Protein AF-0000000080301467 (afdb_homodimer)

Sequence (300 aa):
MSKTTLMKCLLAAGLAWTTHAASAQANPGNKELVLNAVSALFVQRDVTALERYWDPGYIQHNPRMPNGTEFLRRFVSSLKPEARYEPGLVLESGEFVAVHGRYTGFAEKAMVAVDIFRVRNGKLVEHWDVVQEEVPADKTPSGNAMFPARMSKTTLMKCLLAAGLAWTTHAASAQANPGNKELVLNAVSALFVQRDVTALERYWDPGYIQHNPRMPNGTEFLRRFVSSLKPEARYEPGLVLESGEFVAVHGRYTGFAEKAMVAVDIFRVRNGKLVEHWDVVQEEVPADKTPSGNAMFPAR

Structure (mmCIF, N/CA/C/O backbone):
data_AF-0000000080301467-model_v1
#
loop_
_entity.id
_entity.type
_entity.pdbx_description
1 polymer 'Putative membrane protein'
#
loop_
_atom_site.group_PDB
_atom_site.id
_atom_site.type_symbol
_atom_site.label_atom_id
_atom_site.label_alt_id
_atom_site.label_comp_id
_atom_site.label_asym_id
_atom_site.label_entity_id
_atom_site.label_seq_id
_atom_site.pdbx_PDB_ins_code
_atom_site.Cartn_x
_atom_site.Cartn_y
_atom_site.Cartn_z
_atom_site.occupancy
_atom_site.B_iso_or_equiv
_atom_site.auth_seq_id
_atom_site.auth_comp_id
_atom_site.auth_asym_id
_atom_site.auth_atom_id
_atom_site.pdbx_PDB_model_num
ATOM 1 N N . MET A 1 1 ? 84.875 -34.562 -35 1 33.88 1 MET A N 1
ATOM 2 C CA . MET A 1 1 ? 83.375 -34.531 -35.188 1 33.88 1 MET A CA 1
ATOM 3 C C . MET A 1 1 ? 82.75 -33.594 -34.188 1 33.88 1 MET A C 1
ATOM 5 O O . MET A 1 1 ? 83.062 -33.656 -33 1 33.88 1 MET A O 1
ATOM 9 N N . SER A 1 2 ? 82.125 -32.438 -34.656 1 32.53 2 SER A N 1
ATOM 10 C CA . SER A 1 2 ? 81.625 -31.188 -34.094 1 32.53 2 SER A CA 1
ATOM 11 C C . SER A 1 2 ? 80.438 -31.453 -33.156 1 32.53 2 SER A C 1
ATOM 13 O O . SER A 1 2 ? 79.562 -32.188 -33.531 1 32.53 2 SER A O 1
ATOM 15 N N . LYS A 1 3 ? 80.625 -31.391 -31.781 1 42.03 3 LYS A N 1
ATOM 16 C CA . LYS A 1 3 ? 79.75 -31.438 -30.641 1 42.03 3 LYS A CA 1
ATOM 17 C C . LYS A 1 3 ? 78.562 -30.453 -30.797 1 42.03 3 LYS A C 1
ATOM 19 O O . LYS A 1 3 ? 78.812 -29.234 -30.797 1 42.03 3 LYS A O 1
ATOM 24 N N . THR A 1 4 ? 77.625 -30.688 -31.797 1 41.25 4 THR A N 1
ATOM 25 C CA . THR A 1 4 ? 76.438 -29.828 -31.938 1 41.25 4 THR A CA 1
ATOM 26 C C . THR A 1 4 ? 75.625 -29.828 -30.656 1 41.25 4 THR A C 1
ATOM 28 O O . THR A 1 4 ? 75.25 -30.891 -30.141 1 41.25 4 THR A O 1
ATOM 31 N N . THR A 1 5 ? 75.812 -28.875 -29.766 1 45.69 5 THR A N 1
ATOM 32 C CA . THR A 1 5 ? 75.188 -28.547 -28.5 1 45.69 5 THR A CA 1
ATOM 33 C C . THR A 1 5 ? 73.688 -28.281 -28.734 1 45.69 5 THR A C 1
ATOM 35 O O . THR A 1 5 ? 73.312 -27.391 -29.484 1 45.69 5 THR A O 1
ATOM 38 N N . LEU A 1 6 ? 72.875 -29.328 -28.781 1 40.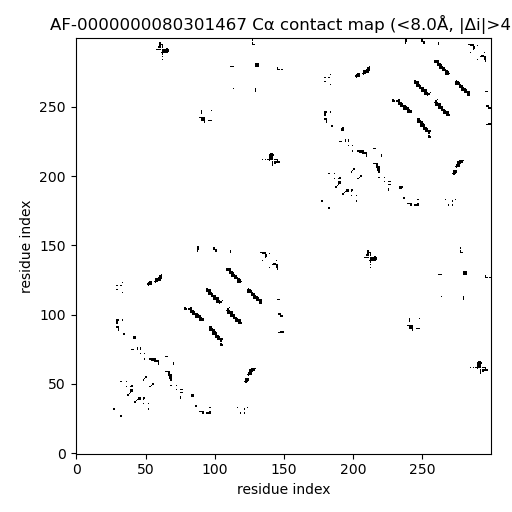62 6 LEU A N 1
ATOM 39 C CA . LEU A 1 6 ? 71.375 -29.25 -28.859 1 40.62 6 LEU A CA 1
ATOM 40 C C . LEU A 1 6 ? 70.812 -28.375 -27.75 1 40.62 6 LEU A C 1
ATOM 42 O O . LEU A 1 6 ? 71.062 -28.641 -26.562 1 40.62 6 LEU A O 1
ATOM 46 N N . MET A 1 7 ? 70.625 -27.062 -28 1 38.78 7 MET A N 1
ATOM 47 C CA . MET A 1 7 ? 70 -26.094 -27.109 1 38.78 7 MET A CA 1
ATOM 48 C C . MET A 1 7 ? 68.562 -26.438 -26.875 1 38.78 7 MET A C 1
ATOM 50 O O . MET A 1 7 ? 67.812 -26.562 -27.844 1 38.78 7 MET A O 1
ATOM 54 N N . LYS A 1 8 ? 68.312 -27.219 -25.828 1 44.53 8 LYS A N 1
ATOM 55 C CA . LYS A 1 8 ? 66.938 -27.547 -25.438 1 44.53 8 LYS A CA 1
ATOM 56 C C . LYS A 1 8 ? 66.125 -26.281 -25.109 1 44.53 8 LYS A C 1
ATOM 58 O O . LYS A 1 8 ? 66.562 -25.453 -24.312 1 44.53 8 LYS A O 1
ATOM 63 N N . CYS A 1 9 ? 65.25 -25.844 -26.094 1 37.88 9 CYS A N 1
ATOM 64 C CA . CYS A 1 9 ? 64.312 -24.734 -25.875 1 37.88 9 CYS A CA 1
ATOM 65 C C . CYS A 1 9 ? 63.281 -25.109 -24.828 1 37.88 9 CYS A C 1
ATOM 67 O O . CYS A 1 9 ? 62.562 -26.078 -24.984 1 37.88 9 CYS A O 1
ATOM 69 N N . LEU A 1 10 ? 63.5 -24.906 -23.547 1 44.22 10 LEU A N 1
ATOM 70 C CA . LEU A 1 10 ? 62.531 -25.062 -22.484 1 44.22 10 LEU A CA 1
ATOM 71 C C . LEU A 1 10 ? 61.344 -24.125 -22.703 1 44.22 10 LEU A C 1
ATOM 73 O O . LEU A 1 10 ? 61.5 -22.906 -22.672 1 44.22 10 LEU A O 1
ATOM 77 N N . LEU A 1 11 ? 60.375 -24.547 -23.609 1 44.94 11 LEU A N 1
ATOM 78 C CA . LEU A 1 11 ? 59.125 -23.781 -23.688 1 44.94 11 LEU A CA 1
ATOM 79 C C . LEU A 1 11 ? 58.375 -23.797 -22.359 1 44.94 11 LEU A C 1
ATOM 81 O O . LEU A 1 11 ? 58 -24.859 -21.875 1 44.94 11 LEU A O 1
ATOM 85 N N . ALA A 1 12 ? 58.625 -22.828 -21.438 1 46.12 12 ALA A N 1
ATOM 86 C CA . ALA A 1 12 ? 57.781 -22.641 -20.25 1 46.12 12 ALA A CA 1
ATOM 87 C C . ALA A 1 12 ? 56.375 -22.266 -20.625 1 46.12 12 ALA A C 1
ATOM 89 O O . ALA A 1 12 ? 56.125 -21.25 -21.281 1 46.12 12 ALA A O 1
ATOM 90 N N . ALA A 1 13 ? 55.469 -23.234 -20.875 1 50.34 13 ALA A N 1
ATOM 91 C CA . ALA A 1 13 ? 54.031 -22.938 -21 1 50.34 13 ALA A CA 1
ATOM 92 C C . ALA A 1 13 ? 53.531 -22.156 -19.781 1 50.34 13 ALA A C 1
ATOM 94 O O . ALA A 1 13 ? 53.594 -22.641 -18.656 1 50.34 13 ALA A O 1
ATOM 95 N N . GLY A 1 14 ? 53.688 -20.797 -19.812 1 46.72 14 GLY A N 1
ATOM 96 C CA . GLY A 1 14 ? 53 -20.016 -18.781 1 46.72 14 GLY A CA 1
ATOM 97 C C . GLY A 1 14 ? 51.531 -20.297 -18.688 1 46.72 14 GLY A C 1
ATOM 98 O O . GLY A 1 14 ? 50.781 -20.172 -19.672 1 46.72 14 GLY A O 1
ATOM 99 N N . LEU A 1 15 ? 51.156 -21.203 -17.781 1 52.28 15 LEU A N 1
ATOM 100 C CA . LEU A 1 15 ? 49.75 -21.344 -17.438 1 52.28 15 LEU A CA 1
ATOM 101 C C . LEU A 1 15 ? 49.156 -20 -17.047 1 52.28 15 LEU A C 1
ATOM 103 O O . LEU A 1 15 ? 49.5 -19.422 -16 1 52.28 15 LEU A O 1
ATOM 107 N N . ALA A 1 16 ? 48.656 -19.25 -18.047 1 51.56 16 ALA A N 1
ATOM 108 C CA . ALA A 1 16 ? 47.781 -18.125 -17.688 1 51.56 16 ALA A CA 1
ATOM 109 C C . ALA A 1 16 ? 46.594 -18.609 -16.859 1 51.56 16 ALA A C 1
ATOM 111 O O . ALA A 1 16 ? 45.781 -19.391 -17.344 1 51.56 16 ALA A O 1
ATOM 112 N N . TRP A 1 17 ? 46.656 -18.594 -15.547 1 54.16 17 TRP A N 1
ATOM 113 C CA . TRP A 1 17 ? 45.469 -18.656 -14.734 1 54.16 17 TRP A CA 1
ATOM 114 C C . TRP A 1 17 ? 44.469 -17.547 -15.133 1 54.16 17 TRP A C 1
ATOM 116 O O . TRP A 1 17 ? 44.719 -16.359 -14.867 1 54.16 17 TRP A O 1
ATOM 126 N N . THR A 1 18 ? 43.781 -17.828 -16.203 1 53 18 THR A N 1
ATOM 127 C CA . THR A 1 18 ? 42.625 -16.938 -16.344 1 53 18 THR A CA 1
ATOM 128 C C . THR A 1 18 ? 41.75 -16.984 -15.102 1 53 18 THR A C 1
ATOM 130 O O . THR A 1 18 ? 41.156 -18.031 -14.797 1 53 18 THR A O 1
ATOM 133 N N . THR A 1 19 ? 42.094 -16.25 -14.047 1 48.69 19 THR A N 1
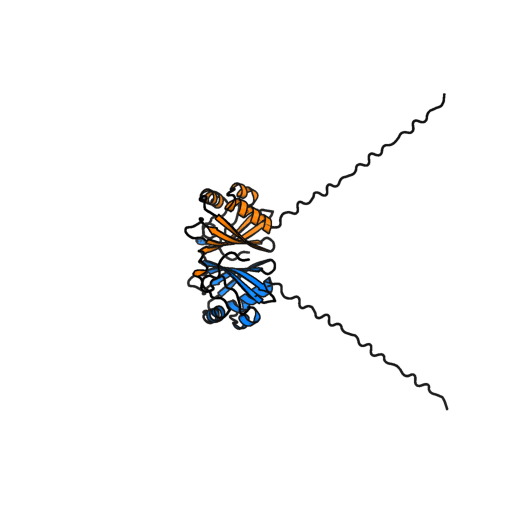ATOM 134 C CA . THR A 1 19 ? 41.031 -15.977 -13.07 1 48.69 19 THR A CA 1
ATOM 135 C C . THR A 1 19 ? 39.75 -15.523 -13.773 1 48.69 19 THR A C 1
ATOM 137 O O . T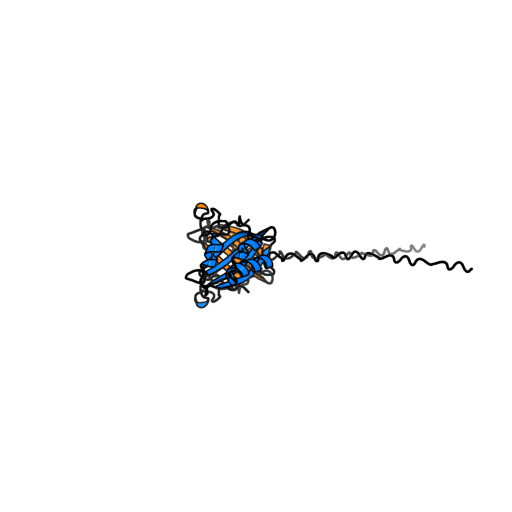HR A 1 19 ? 39.75 -14.5 -14.453 1 48.69 19 THR A O 1
ATOM 140 N N . HIS A 1 20 ? 39.062 -16.422 -14.352 1 47.41 20 HIS A N 1
ATOM 141 C CA . HIS A 1 20 ? 37.688 -15.961 -14.602 1 47.41 20 HIS A CA 1
ATOM 142 C C . HIS A 1 20 ? 37.125 -15.25 -13.383 1 47.41 20 HIS A C 1
ATOM 144 O O . HIS A 1 20 ? 36.875 -15.867 -12.344 1 47.41 20 HIS A O 1
ATOM 150 N N . ALA A 1 21 ? 37.469 -14.047 -13.125 1 40.28 21 ALA A N 1
ATOM 151 C CA . ALA A 1 21 ? 36.562 -13.344 -12.195 1 40.28 21 ALA 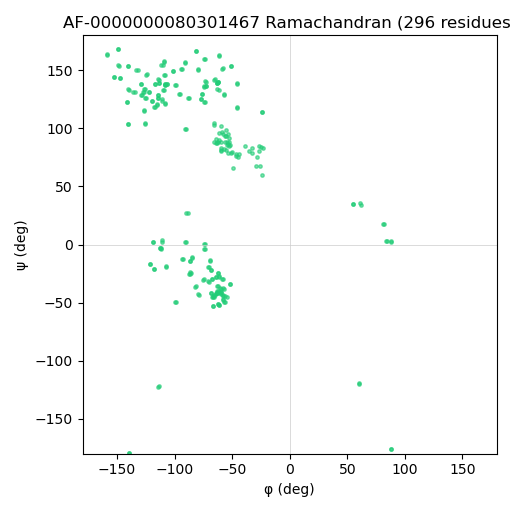A CA 1
ATOM 152 C C . ALA A 1 21 ? 35.125 -13.75 -12.414 1 40.28 21 ALA A C 1
ATOM 154 O O . ALA A 1 21 ? 34.594 -13.648 -13.531 1 40.28 21 ALA A O 1
ATOM 155 N N . ALA A 1 22 ? 34.656 -14.891 -11.891 1 42.31 22 ALA A N 1
ATOM 156 C CA . ALA A 1 22 ? 33.188 -15.086 -11.875 1 42.31 22 ALA A CA 1
ATOM 157 C C . ALA A 1 22 ? 32.469 -13.75 -11.891 1 42.31 22 ALA A C 1
ATOM 159 O O . ALA A 1 22 ? 32.719 -12.891 -11.039 1 42.31 22 ALA A O 1
ATOM 160 N N . SER A 1 23 ? 32.312 -13.234 -12.984 1 44.16 23 SER A N 1
ATOM 161 C CA . SER A 1 23 ? 31.406 -12.094 -13.023 1 44.16 23 SER A CA 1
ATOM 162 C C . SER A 1 23 ? 30.344 -12.195 -11.938 1 44.16 23 SER A C 1
ATOM 164 O O . SER A 1 23 ? 29.594 -13.172 -11.898 1 44.16 23 SER A O 1
ATOM 166 N N . ALA A 1 24 ? 30.641 -11.961 -10.758 1 42.16 24 ALA A N 1
ATOM 167 C CA . ALA A 1 24 ? 29.609 -11.812 -9.734 1 42.16 24 ALA A CA 1
ATOM 168 C C . ALA A 1 24 ? 28.266 -11.398 -10.344 1 42.16 24 ALA A C 1
ATOM 170 O O . ALA A 1 24 ? 28.125 -10.266 -10.812 1 42.16 24 ALA A O 1
ATOM 171 N N . GLN A 1 25 ? 27.703 -12.18 -11.227 1 42.31 25 GLN A N 1
ATOM 172 C CA . GLN A 1 25 ? 26.344 -11.828 -11.648 1 42.31 25 GLN A CA 1
ATOM 173 C C . GLN A 1 25 ? 25.609 -11.055 -10.562 1 42.31 25 GLN A C 1
ATOM 175 O O . GLN A 1 25 ? 25.422 -11.555 -9.453 1 42.31 25 GLN A O 1
ATOM 180 N N . ALA A 1 26 ? 25.719 -9.875 -10.438 1 48 26 ALA A N 1
ATOM 181 C CA . ALA A 1 26 ? 25.094 -8.977 -9.461 1 48 26 ALA A CA 1
ATOM 182 C C . ALA A 1 26 ? 23.656 -9.383 -9.195 1 48 26 ALA A C 1
ATOM 184 O O . ALA A 1 26 ? 22.875 -9.578 -10.125 1 48 26 ALA A O 1
ATOM 185 N N . ASN A 1 27 ? 23.328 -10.352 -8.266 1 55.66 27 ASN A N 1
ATOM 186 C CA . ASN A 1 27 ? 21.969 -10.656 -7.824 1 55.66 27 ASN A CA 1
ATOM 187 C C . ASN A 1 27 ? 21.031 -9.469 -8.023 1 55.66 27 ASN A C 1
ATOM 189 O O . ASN A 1 27 ? 21.359 -8.344 -7.621 1 55.66 27 ASN A O 1
ATOM 193 N N . PRO A 1 28 ? 20 -9.688 -8.984 1 69.31 28 PRO A N 1
ATOM 194 C CA . PRO A 1 28 ? 19.125 -8.531 -9.117 1 69.31 28 PRO A CA 1
ATOM 195 C C . PRO A 1 28 ? 18.703 -7.953 -7.77 1 69.31 28 PRO A C 1
ATOM 197 O O . PRO A 1 28 ? 18.641 -8.68 -6.773 1 69.31 28 PRO A O 1
ATOM 200 N N . GLY A 1 29 ? 18.688 -6.707 -7.684 1 91.5 29 GLY A N 1
ATOM 201 C CA . GLY A 1 29 ? 18.109 -6.105 -6.496 1 91.5 29 GLY A CA 1
ATOM 202 C C . GLY A 1 29 ? 16.719 -6.637 -6.168 1 91.5 29 GLY A C 1
ATOM 203 O O . GLY A 1 29 ? 16.078 -7.254 -7.016 1 91.5 29 GLY A O 1
ATOM 204 N N . ASN A 1 30 ? 16.266 -6.633 -4.969 1 97.06 30 ASN A N 1
ATOM 205 C CA . ASN A 1 30 ? 14.977 -7.152 -4.523 1 97.06 30 ASN A CA 1
ATOM 206 C C . ASN A 1 30 ? 13.82 -6.59 -5.352 1 97.06 30 ASN A C 1
ATOM 208 O O . ASN A 1 30 ? 12.844 -7.289 -5.617 1 97.06 30 ASN A O 1
ATOM 212 N N . LYS A 1 31 ? 13.969 -5.387 -5.77 1 97.44 31 LYS A N 1
ATOM 213 C CA . LYS A 1 31 ? 12.938 -4.77 -6.605 1 97.44 31 LYS A CA 1
ATOM 214 C C . LYS A 1 31 ? 12.773 -5.527 -7.922 1 97.44 31 LYS A C 1
ATOM 216 O O . LYS A 1 31 ? 11.656 -5.863 -8.312 1 97.44 31 LYS A O 1
ATOM 221 N N . GLU A 1 32 ? 13.828 -5.762 -8.602 1 97.25 32 GLU A N 1
ATOM 222 C CA . GLU A 1 32 ? 13.781 -6.477 -9.875 1 97.25 32 GLU A CA 1
ATOM 223 C C . GLU A 1 32 ? 13.273 -7.902 -9.695 1 97.25 32 GLU A C 1
ATOM 225 O O . GLU A 1 32 ? 12.484 -8.398 -10.5 1 97.25 32 GLU A O 1
ATOM 230 N N . LEU A 1 33 ? 13.758 -8.5 -8.641 1 98.31 33 LEU A N 1
ATOM 231 C CA . LEU A 1 33 ? 13.305 -9.859 -8.344 1 98.31 33 LEU A CA 1
ATOM 232 C C . LEU A 1 33 ? 11.789 -9.906 -8.18 1 98.31 33 LEU A C 1
ATOM 234 O O . LEU A 1 33 ? 11.125 -10.766 -8.766 1 98.31 33 LEU A O 1
ATOM 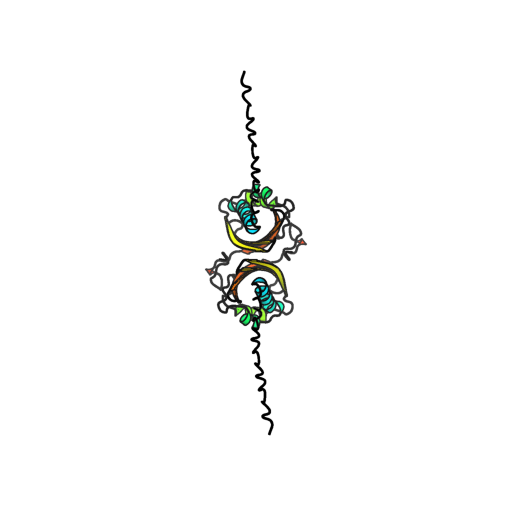238 N N . VAL A 1 34 ? 11.211 -9 -7.41 1 98.81 34 VAL A N 1
ATOM 239 C CA . VAL A 1 34 ? 9.773 -8.969 -7.148 1 98.81 34 VAL A CA 1
ATOM 240 C C . VAL A 1 34 ? 9.016 -8.68 -8.445 1 98.81 34 VAL A C 1
ATOM 242 O O . VAL A 1 34 ? 8.023 -9.336 -8.75 1 98.81 34 VAL A O 1
ATOM 245 N N . LEU A 1 35 ? 9.516 -7.75 -9.203 1 98.5 35 LEU A N 1
ATOM 246 C CA . LEU A 1 35 ? 8.844 -7.41 -10.453 1 98.5 35 LEU A CA 1
ATOM 247 C C . LEU A 1 35 ? 8.852 -8.594 -11.414 1 98.5 35 LEU A C 1
ATOM 249 O O . LEU A 1 35 ? 7.848 -8.875 -12.078 1 98.5 35 LEU A O 1
ATOM 253 N N . ASN A 1 36 ? 9.992 -9.273 -11.461 1 98.38 36 ASN A N 1
ATOM 254 C CA . ASN A 1 36 ? 10.062 -10.469 -12.297 1 98.38 36 ASN A CA 1
ATOM 255 C C . ASN A 1 36 ? 9.102 -11.547 -11.812 1 98.38 36 ASN A C 1
ATOM 257 O O . ASN A 1 36 ? 8.414 -12.188 -12.617 1 98.38 36 ASN A O 1
ATOM 261 N N . ALA A 1 37 ? 9 -11.695 -10.555 1 98.88 37 ALA A N 1
ATOM 262 C CA . ALA A 1 37 ? 8.164 -12.734 -9.961 1 98.88 37 ALA A CA 1
ATOM 263 C C . ALA A 1 37 ? 6.684 -12.477 -10.242 1 98.88 37 ALA A C 1
ATOM 265 O O . ALA A 1 37 ? 5.988 -13.328 -10.805 1 98.88 37 ALA A O 1
ATOM 266 N N . VAL A 1 38 ? 6.246 -11.273 -9.906 1 98.81 38 VAL A N 1
ATOM 267 C CA . VAL A 1 38 ? 4.82 -11.008 -10.039 1 98.81 38 VAL A CA 1
ATOM 268 C C . VAL A 1 38 ? 4.441 -10.922 -11.516 1 98.81 38 VAL A C 1
ATOM 270 O O . VAL A 1 38 ? 3.334 -11.305 -11.898 1 98.81 38 VAL A O 1
ATOM 273 N N . SER A 1 39 ? 5.359 -10.461 -12.375 1 98.56 39 SER A N 1
ATOM 274 C CA . SER A 1 39 ? 5.078 -10.445 -13.805 1 98.56 39 SER A CA 1
ATOM 275 C C . SER A 1 39 ? 4.984 -11.859 -14.367 1 98.56 39 SER A C 1
ATOM 277 O O . SER A 1 39 ? 4.07 -12.164 -15.133 1 98.56 39 SER A O 1
ATOM 279 N N . ALA A 1 40 ? 5.91 -12.688 -13.984 1 98.75 40 ALA A N 1
ATOM 280 C CA . ALA A 1 40 ? 5.863 -14.078 -14.445 1 98.75 40 ALA A CA 1
ATOM 281 C C . ALA A 1 40 ? 4.555 -14.742 -14.039 1 98.75 40 ALA A C 1
ATOM 283 O O . ALA A 1 40 ? 3.92 -15.422 -14.852 1 98.75 40 ALA A O 1
ATOM 284 N N . LEU A 1 41 ? 4.125 -14.516 -12.789 1 98.75 41 LEU A N 1
ATOM 285 C CA . LEU A 1 41 ? 2.971 -15.234 -12.258 1 98.75 41 LEU A CA 1
ATOM 286 C C . LEU A 1 41 ? 1.669 -14.617 -12.758 1 98.75 41 LEU A C 1
ATOM 288 O O . LEU A 1 41 ? 0.779 -15.336 -13.227 1 98.75 41 LEU A O 1
ATOM 292 N N . PHE A 1 42 ? 1.554 -13.297 -12.781 1 98.56 42 PHE A N 1
ATOM 293 C CA . PHE A 1 42 ? 0.233 -12.703 -12.922 1 98.56 42 PHE A CA 1
ATOM 294 C C . PHE A 1 42 ? 0.06 -12.094 -14.312 1 98.56 42 PHE A C 1
ATOM 296 O O . PHE A 1 42 ? -1.062 -11.812 -14.734 1 98.56 42 PHE A O 1
ATOM 303 N N . VAL A 1 43 ? 1.192 -11.859 -14.984 1 98 43 VAL A N 1
ATOM 304 C CA . VAL A 1 43 ? 1.101 -11.352 -16.344 1 98 43 VAL A CA 1
ATOM 305 C C . VAL A 1 43 ? 1.288 -12.492 -17.344 1 98 43 VAL A C 1
ATOM 307 O O . VAL A 1 43 ? 0.425 -12.734 -18.188 1 98 43 VAL A O 1
ATOM 310 N N . GLN A 1 44 ? 2.332 -13.297 -17.172 1 97.94 44 GLN A N 1
ATOM 311 C CA . GLN A 1 44 ? 2.641 -14.375 -18.094 1 97.94 44 GLN A CA 1
ATOM 312 C C . GLN A 1 44 ? 1.889 -15.656 -17.734 1 97.94 44 GLN A C 1
ATOM 314 O O . GLN A 1 44 ? 1.855 -16.609 -18.5 1 97.94 44 GLN A O 1
ATOM 319 N N . ARG A 1 45 ? 1.354 -15.727 -16.594 1 98.06 45 ARG A N 1
ATOM 320 C CA . ARG A 1 45 ? 0.586 -16.875 -16.109 1 98.06 45 ARG A CA 1
ATOM 321 C C . ARG A 1 45 ? 1.451 -18.125 -16.047 1 98.06 45 ARG A C 1
ATOM 323 O O . ARG A 1 45 ? 0.977 -19.219 -16.344 1 98.06 45 ARG A O 1
ATOM 330 N N . ASP A 1 46 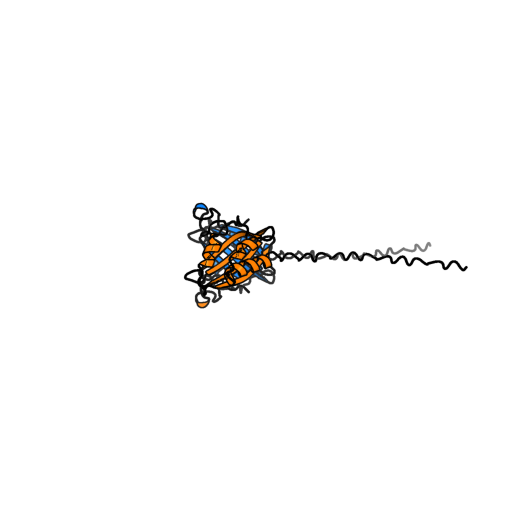? 2.637 -17.844 -15.742 1 98.31 46 ASP A N 1
ATOM 331 C CA . ASP A 1 46 ? 3.588 -18.938 -15.617 1 98.31 46 ASP A CA 1
ATOM 332 C C . ASP A 1 46 ? 3.625 -19.469 -14.18 1 98.31 46 ASP A C 1
ATOM 334 O O . ASP A 1 46 ? 4.387 -18.984 -13.352 1 98.31 46 ASP A O 1
ATOM 338 N N . VAL A 1 47 ? 2.941 -20.562 -13.898 1 98.12 47 VAL A N 1
ATOM 339 C CA . VAL A 1 47 ? 2.789 -21.078 -12.547 1 98.12 47 VAL A CA 1
ATOM 340 C C . VAL A 1 47 ? 4.117 -21.656 -12.062 1 98.12 47 VAL A C 1
ATOM 342 O O . VAL A 1 47 ? 4.332 -21.812 -10.852 1 98.12 47 VAL A O 1
ATOM 345 N N . THR A 1 48 ? 5.039 -21.969 -12.945 1 98.38 48 THR A N 1
ATOM 346 C CA . THR A 1 48 ? 6.336 -22.5 -12.531 1 98.38 48 THR A CA 1
ATOM 347 C C . THR A 1 48 ? 7.16 -21.422 -11.836 1 98.38 48 THR A C 1
ATOM 349 O O . THR A 1 48 ? 8.156 -21.719 -11.18 1 98.38 48 THR A O 1
ATOM 352 N N . ALA A 1 49 ? 6.719 -20.203 -11.977 1 98.75 49 ALA A N 1
ATOM 353 C CA . ALA A 1 49 ? 7.355 -19.109 -11.266 1 98.75 49 ALA A CA 1
ATOM 354 C C . ALA A 1 49 ? 7.312 -19.328 -9.758 1 98.75 49 ALA A C 1
ATOM 356 O O . ALA A 1 49 ? 8.195 -18.859 -9.031 1 98.75 49 ALA A O 1
ATOM 357 N N . LEU A 1 50 ? 6.297 -20.016 -9.289 1 98.81 50 LEU A N 1
ATOM 358 C CA . LEU A 1 50 ? 6.156 -20.25 -7.855 1 98.81 50 LEU A CA 1
ATOM 359 C C . LEU A 1 50 ? 7.359 -21.016 -7.312 1 98.81 50 LEU A C 1
ATOM 361 O O . LEU A 1 50 ? 7.867 -20.688 -6.234 1 98.81 50 LEU A O 1
ATOM 365 N N . GLU A 1 51 ? 7.863 -21.922 -8.062 1 98.31 51 GLU A N 1
ATOM 366 C CA . GLU A 1 51 ? 9.023 -22.703 -7.637 1 98.31 51 GLU A CA 1
ATOM 367 C C . GLU A 1 51 ? 10.305 -21.859 -7.73 1 98.31 51 GLU A C 1
ATOM 369 O O . GLU A 1 51 ? 11.219 -22.031 -6.922 1 98.31 51 GLU A O 1
ATOM 374 N N . ARG A 1 52 ? 10.312 -20.984 -8.625 1 98.31 52 ARG A N 1
ATOM 375 C CA . ARG A 1 52 ? 11.516 -20.203 -8.883 1 98.31 52 ARG A CA 1
ATOM 376 C C . ARG A 1 52 ? 11.641 -19.047 -7.887 1 98.31 52 ARG A C 1
ATOM 378 O O . ARG A 1 52 ? 12.742 -18.734 -7.43 1 98.31 52 ARG A O 1
ATOM 385 N N . TYR A 1 53 ? 10.477 -18.453 -7.512 1 98.75 53 TYR A N 1
ATOM 386 C CA . TYR A 1 53 ? 10.594 -17.156 -6.867 1 98.75 53 TYR A CA 1
ATOM 387 C C . TYR A 1 53 ? 9.969 -17.188 -5.473 1 98.75 53 TYR A C 1
ATOM 389 O O . TYR A 1 53 ? 10.203 -16.281 -4.664 1 98.75 53 TYR A O 1
ATOM 397 N N . TRP A 1 54 ? 9.164 -18.125 -5.125 1 98.88 54 TRP A N 1
ATOM 398 C CA . TRP A 1 54 ? 8.477 -18.109 -3.836 1 98.88 54 TRP A CA 1
ATOM 399 C C . TRP A 1 54 ? 9.047 -19.188 -2.91 1 98.88 54 TRP A C 1
ATOM 401 O O . TRP A 1 54 ? 9.422 -20.266 -3.361 1 98.88 54 TRP A O 1
ATOM 411 N N . ASP A 1 55 ? 9.062 -18.859 -1.635 1 98.69 55 ASP A N 1
ATOM 412 C CA . ASP A 1 55 ? 9.32 -19.859 -0.6 1 98.69 55 ASP A CA 1
ATOM 413 C C . ASP A 1 55 ? 8.117 -20.766 -0.403 1 98.69 55 ASP A C 1
ATOM 415 O O . ASP A 1 55 ? 6.977 -20.297 -0.362 1 98.69 55 ASP A O 1
ATOM 419 N N . PRO A 1 56 ? 8.289 -22.078 -0.289 1 97.38 56 PRO A N 1
ATOM 420 C CA . PRO A 1 56 ? 7.145 -22.969 -0.062 1 97.38 56 PRO A CA 1
ATOM 421 C C . PRO A 1 56 ? 6.414 -22.672 1.244 1 97.38 56 PRO A C 1
ATOM 423 O O . PRO A 1 56 ? 5.23 -22.984 1.379 1 97.38 56 PRO A O 1
ATOM 426 N N . GLY A 1 57 ? 7.082 -22.125 2.254 1 97.81 57 GLY A N 1
ATOM 427 C CA . GLY A 1 57 ? 6.473 -21.703 3.5 1 97.81 57 GLY A CA 1
ATOM 428 C C . GLY A 1 57 ? 5.996 -20.25 3.459 1 97.81 57 GLY A C 1
ATOM 429 O O . GLY A 1 57 ? 5.973 -19.578 4.488 1 97.81 57 GLY A O 1
ATOM 430 N N . TYR A 1 58 ? 5.684 -19.812 2.301 1 98.75 58 TYR A N 1
ATOM 431 C CA . TYR A 1 58 ? 5.242 -18.453 2.029 1 98.75 58 TYR A CA 1
ATOM 432 C C . TYR A 1 58 ? 4.191 -18 3.037 1 98.75 58 TYR A C 1
ATOM 434 O O . TYR A 1 58 ? 3.1 -18.578 3.098 1 98.75 58 TYR A O 1
ATOM 442 N N . ILE A 1 59 ? 4.484 -16.922 3.863 1 98.88 59 ILE A N 1
ATOM 443 C CA . ILE A 1 59 ? 3.6 -16.391 4.898 1 98.88 59 ILE A CA 1
ATOM 444 C C . ILE A 1 59 ? 2.652 -15.359 4.293 1 98.88 59 ILE A C 1
ATOM 446 O O . ILE A 1 59 ? 3.094 -14.406 3.645 1 98.88 59 ILE A O 1
ATOM 450 N N . GLN A 1 60 ? 1.382 -15.617 4.543 1 98.88 60 GLN A N 1
ATOM 451 C CA . GLN A 1 60 ? 0.364 -14.82 3.869 1 98.88 60 GLN A CA 1
ATOM 452 C C . GLN A 1 60 ? -0.42 -13.969 4.863 1 98.88 60 GLN A C 1
ATOM 454 O O . GLN A 1 60 ? -0.978 -14.492 5.832 1 98.88 60 GLN A O 1
ATOM 459 N N . HIS A 1 61 ? -0.473 -12.617 4.609 1 98.88 61 HIS A N 1
ATOM 460 C CA . HIS A 1 61 ? -1.23 -11.727 5.477 1 98.88 61 HIS A CA 1
ATOM 461 C C . HIS A 1 61 ? -2.453 -11.164 4.758 1 98.88 61 HIS A C 1
ATOM 463 O O . HIS A 1 61 ? -3.203 -10.367 5.328 1 98.88 61 HIS A O 1
ATOM 469 N N . ASN A 1 62 ? -2.633 -11.5 3.428 1 98.75 62 ASN A N 1
ATOM 470 C CA . ASN A 1 62 ? -3.938 -11.281 2.812 1 98.75 62 ASN A CA 1
ATOM 471 C C . ASN A 1 62 ? -5.047 -12.008 3.57 1 98.75 62 ASN A C 1
ATOM 473 O O . ASN A 1 62 ? -4.941 -13.203 3.828 1 98.75 62 ASN A O 1
ATOM 477 N N . PRO A 1 63 ? -6.055 -11.32 3.885 1 98.81 63 PRO A N 1
ATOM 478 C CA . PRO A 1 63 ? -7.02 -11.93 4.801 1 98.81 63 PRO A CA 1
ATOM 479 C C . PRO A 1 63 ? -7.871 -13 4.129 1 98.81 63 PRO A C 1
ATOM 481 O O . PRO A 1 63 ? -8.711 -13.625 4.777 1 98.81 63 PRO A O 1
ATOM 484 N N . ARG A 1 64 ? -7.699 -13.297 2.891 1 98.19 64 ARG A N 1
ATOM 485 C CA . ARG A 1 64 ? -8.547 -14.25 2.18 1 98.19 64 ARG A CA 1
ATOM 486 C C . ARG A 1 64 ? -7.742 -15.438 1.679 1 98.19 64 ARG A C 1
ATOM 488 O O . ARG A 1 64 ? -8.273 -16.297 0.973 1 98.19 64 ARG A O 1
ATOM 495 N N . MET A 1 65 ? -6.449 -15.461 1.985 1 98.56 65 MET A N 1
ATOM 496 C CA . MET A 1 65 ? -5.59 -16.484 1.404 1 98.56 65 MET A CA 1
ATOM 497 C C . MET A 1 65 ? -4.863 -17.266 2.492 1 98.56 65 MET A C 1
ATOM 499 O O . MET A 1 65 ? -4.441 -16.703 3.498 1 98.56 65 MET A O 1
ATOM 503 N N . PRO A 1 66 ? -4.625 -18.547 2.277 1 98.81 66 PRO A N 1
ATOM 504 C CA . PRO A 1 66 ? -3.814 -19.344 3.201 1 98.81 66 PRO A CA 1
ATOM 505 C C . PRO A 1 66 ? -2.314 -19.156 2.979 1 98.81 66 PRO A C 1
ATOM 507 O O . PRO A 1 66 ? -1.903 -18.594 1.959 1 98.81 66 PRO A O 1
ATOM 510 N N . ASN A 1 67 ? -1.566 -19.625 3.945 1 98.88 67 ASN A N 1
ATOM 511 C CA . ASN A 1 67 ? -0.126 -19.734 3.742 1 98.88 67 ASN A CA 1
ATOM 512 C C . ASN A 1 67 ? 0.207 -20.688 2.598 1 98.88 67 ASN A C 1
ATOM 514 O O . ASN A 1 67 ? -0.644 -21.469 2.166 1 98.88 67 ASN A O 1
ATOM 518 N N . GLY A 1 68 ? 1.433 -20.562 2.115 1 98.81 68 GLY A N 1
ATOM 519 C CA . GLY A 1 68 ? 1.902 -21.438 1.055 1 98.81 68 GLY A CA 1
ATOM 520 C C . GLY A 1 68 ? 1.58 -20.922 -0.334 1 98.81 68 GLY A C 1
ATOM 521 O O . GLY A 1 68 ? 1.1 -19.797 -0.487 1 98.81 68 GLY A O 1
ATOM 522 N N . THR A 1 69 ? 1.902 -21.703 -1.395 1 98.69 69 THR A N 1
ATOM 523 C CA . THR A 1 69 ? 1.809 -21.203 -2.758 1 98.69 69 THR A CA 1
ATOM 524 C C . THR A 1 69 ? 0.702 -21.922 -3.527 1 98.69 69 THR A C 1
ATOM 526 O O . THR A 1 69 ? 0.378 -21.531 -4.656 1 98.69 69 THR A O 1
ATOM 529 N N . GLU A 1 70 ? 0.06 -22.891 -2.885 1 98.31 70 GLU A N 1
ATOM 530 C CA . GLU A 1 70 ? -0.913 -23.703 -3.605 1 98.31 70 GLU A CA 1
ATOM 531 C C . GLU A 1 70 ? -2.127 -22.875 -4.02 1 98.31 70 GLU A C 1
ATOM 533 O O . GLU A 1 70 ? -2.664 -23.062 -5.113 1 98.31 70 GLU A O 1
ATOM 538 N N . PHE A 1 71 ? -2.629 -22.094 -3.176 1 98.31 71 PHE A N 1
ATOM 539 C CA . PHE A 1 71 ? -3.762 -21.25 -3.525 1 98.31 71 PHE A CA 1
ATOM 540 C C . PHE A 1 71 ? -3.438 -20.391 -4.742 1 98.31 71 PHE A C 1
ATOM 542 O O . PHE A 1 71 ? -4.258 -20.266 -5.656 1 98.31 71 PHE A O 1
ATOM 549 N N . LEU A 1 72 ? -2.195 -19.797 -4.734 1 98.56 72 LEU A N 1
ATOM 550 C CA . LEU A 1 72 ? -1.786 -18.969 -5.867 1 98.56 72 LEU A CA 1
ATOM 551 C C . LEU A 1 72 ? -1.771 -19.781 -7.156 1 98.56 72 LEU A C 1
ATOM 553 O O . LEU A 1 72 ? -2.201 -19.297 -8.203 1 98.56 72 LEU A O 1
ATOM 557 N N . ARG A 1 73 ? -1.274 -20.969 -7.055 1 98.56 73 ARG A N 1
ATOM 558 C CA . ARG A 1 73 ? -1.233 -21.859 -8.203 1 98.56 73 ARG A CA 1
ATOM 559 C C . ARG A 1 73 ? -2.629 -22.078 -8.781 1 98.56 73 ARG A C 1
ATOM 561 O O . ARG A 1 73 ? -2.838 -21.906 -9.984 1 98.56 73 ARG A O 1
ATOM 568 N N . ARG A 1 74 ? -3.559 -22.391 -7.949 1 98.19 74 ARG A N 1
ATOM 569 C CA . ARG A 1 74 ? -4.926 -22.641 -8.391 1 98.19 74 ARG A CA 1
ATOM 570 C C . ARG A 1 74 ? -5.59 -21.375 -8.898 1 98.19 74 ARG A C 1
ATOM 572 O O . ARG A 1 74 ? -6.289 -21.391 -9.914 1 98.19 74 ARG A O 1
ATOM 579 N N . PHE A 1 75 ? -5.363 -20.328 -8.211 1 97.94 75 PHE A N 1
ATOM 580 C CA . PHE A 1 75 ? -5.98 -19.031 -8.531 1 97.94 75 PHE A CA 1
ATOM 581 C C . PHE A 1 75 ? -5.562 -18.562 -9.914 1 97.94 75 PHE A C 1
ATOM 583 O O . PHE A 1 75 ? -6.414 -18.25 -10.75 1 97.94 75 PHE A O 1
ATOM 590 N N . VAL A 1 76 ? -4.254 -18.547 -10.164 1 98 76 VAL A N 1
ATOM 591 C CA . VAL A 1 76 ? -3.729 -18.078 -11.438 1 98 76 VAL A CA 1
ATOM 592 C C . VAL A 1 76 ? -4.219 -18.984 -12.562 1 98 76 VAL A C 1
ATOM 594 O O . VAL A 1 76 ? -4.574 -18.516 -13.648 1 98 76 VAL A O 1
ATOM 597 N N . SER A 1 77 ? -4.34 -20.281 -12.305 1 97.44 77 SER A N 1
ATOM 598 C CA . SER A 1 77 ? -4.809 -21.25 -13.297 1 97.44 77 SER A CA 1
ATOM 599 C C . SER A 1 77 ? -6.285 -21.031 -13.625 1 97.44 77 SER A C 1
ATOM 601 O O . SER A 1 77 ? -6.754 -21.438 -14.688 1 97.44 77 SER A O 1
ATOM 603 N N . SER A 1 78 ? -6.961 -20.406 -12.734 1 97.44 78 SER A N 1
ATOM 604 C CA . SER A 1 78 ? -8.398 -20.234 -12.898 1 97.44 78 SER A CA 1
ATOM 605 C C . SER A 1 78 ? -8.727 -18.922 -13.586 1 97.44 78 SER A C 1
ATOM 607 O O . SER A 1 78 ? -9.867 -18.688 -13.992 1 97.44 78 SER A O 1
ATOM 609 N N . LEU A 1 79 ? -7.77 -18 -13.719 1 97.44 79 LEU A N 1
ATOM 610 C CA . LEU A 1 79 ? -8.008 -16.688 -14.273 1 97.44 79 LEU A CA 1
ATOM 611 C C . LEU A 1 79 ? -8.414 -16.781 -15.742 1 97.44 79 LEU A C 1
ATOM 613 O O . LEU A 1 79 ? -7.855 -17.578 -16.5 1 97.44 79 LEU A O 1
ATOM 617 N N . LYS A 1 80 ? -9.336 -15.922 -16.125 1 97.06 80 LYS A N 1
ATOM 618 C CA . LYS A 1 80 ? -9.742 -15.828 -17.516 1 97.06 80 LYS A CA 1
ATOM 619 C C . LYS A 1 80 ? -8.672 -15.117 -18.344 1 97.06 80 LYS A C 1
ATOM 621 O O . LYS A 1 80 ? -7.887 -14.336 -17.812 1 97.06 80 LYS A O 1
ATOM 626 N N . PRO A 1 81 ? -8.695 -15.312 -19.625 1 95.56 81 PRO A N 1
ATOM 627 C CA . PRO A 1 81 ? -7.66 -14.727 -20.484 1 95.56 81 PRO A CA 1
ATOM 628 C C . PRO A 1 81 ? -7.656 -13.203 -20.438 1 95.56 81 PRO A C 1
ATOM 630 O O . PRO A 1 81 ? -6.613 -12.578 -20.656 1 95.56 81 PRO A O 1
ATOM 633 N N . GLU A 1 82 ? -8.789 -12.641 -20.109 1 95.88 82 GLU A N 1
ATOM 634 C CA . GLU A 1 82 ? -8.898 -11.188 -20.172 1 95.88 82 GLU A CA 1
ATOM 635 C C . GLU A 1 82 ? -8.391 -10.547 -18.891 1 95.88 82 GLU A C 1
ATOM 637 O O . GLU A 1 82 ? -8.203 -9.328 -18.828 1 95.88 82 GLU A O 1
ATOM 642 N N . ALA A 1 83 ? -8.188 -11.391 -17.938 1 97.94 83 ALA A N 1
ATOM 643 C CA . ALA A 1 83 ? -7.672 -10.844 -16.672 1 97.94 83 ALA A CA 1
ATOM 644 C C . ALA A 1 83 ? -6.301 -10.211 -16.875 1 97.94 83 ALA A C 1
ATOM 646 O O . ALA A 1 83 ? -5.461 -10.75 -17.609 1 97.94 83 ALA A O 1
ATOM 647 N N . ARG A 1 84 ? -6.066 -9.039 -16.203 1 98.06 84 ARG A N 1
ATOM 648 C CA . ARG A 1 84 ? -4.844 -8.266 -16.406 1 98.06 84 ARG A CA 1
ATOM 649 C C . ARG A 1 84 ? -4.316 -7.707 -15.094 1 98.06 84 ARG A C 1
ATOM 651 O O . ARG A 1 84 ? -5.086 -7.184 -14.289 1 98.06 84 ARG A O 1
ATOM 658 N N . TYR A 1 85 ? -3.076 -7.891 -14.922 1 98.62 85 TYR A N 1
ATOM 659 C CA . TYR A 1 85 ? -2.348 -7.246 -13.836 1 98.62 85 TYR A CA 1
ATOM 660 C C . TYR A 1 85 ? -1.407 -6.172 -14.367 1 98.62 85 TYR A C 1
ATOM 662 O O . TYR A 1 85 ? -0.658 -6.41 -15.32 1 98.62 85 TYR A O 1
ATOM 670 N N . GLU A 1 86 ? -1.415 -4.973 -13.75 1 98.38 86 GLU A N 1
ATOM 671 C CA . GLU A 1 86 ? -0.551 -3.848 -14.109 1 98.38 86 GLU A CA 1
ATOM 672 C C . GLU A 1 86 ? 0.221 -3.344 -12.891 1 98.38 86 GLU A C 1
ATOM 674 O O . GLU A 1 86 ? -0.338 -2.654 -12.031 1 98.38 86 GLU A O 1
ATOM 679 N N . PRO A 1 87 ? 1.539 -3.695 -12.828 1 98.06 87 PRO A N 1
ATOM 680 C CA . PRO A 1 87 ? 2.342 -3.072 -11.773 1 98.06 87 PRO A CA 1
ATOM 681 C C . PRO A 1 87 ? 2.641 -1.6 -12.055 1 98.06 87 PRO A C 1
ATOM 683 O O . PRO A 1 87 ? 2.855 -1.216 -13.203 1 98.06 87 PRO A O 1
ATOM 686 N N . GLY A 1 88 ? 2.58 -0.784 -11.031 1 97.62 88 GLY A N 1
ATOM 687 C CA . GLY A 1 88 ? 2.932 0.626 -11.086 1 97.62 88 GLY A CA 1
ATOM 688 C C . GLY A 1 88 ? 4.164 0.966 -10.266 1 97.62 88 GLY A C 1
ATOM 689 O O . GLY A 1 88 ? 5.211 0.334 -10.414 1 97.62 88 GLY A O 1
ATOM 690 N N . LEU A 1 89 ? 4.039 1.851 -9.328 1 97.69 89 LEU A N 1
ATOM 691 C CA . LEU A 1 89 ? 5.133 2.285 -8.469 1 97.69 89 LEU A CA 1
ATOM 692 C C . LEU A 1 89 ? 5.66 1.123 -7.629 1 97.69 89 LEU A C 1
ATOM 694 O O . LEU A 1 89 ? 4.879 0.336 -7.09 1 97.69 89 LEU A O 1
ATOM 698 N N . VAL A 1 90 ? 6.996 1.034 -7.613 1 98.06 90 VAL A N 1
ATOM 699 C CA . VAL A 1 90 ? 7.664 0.006 -6.824 1 98.06 90 VAL A CA 1
ATOM 700 C C . VAL A 1 90 ? 8.68 0.654 -5.879 1 98.06 90 VAL A C 1
ATOM 702 O O . VAL A 1 90 ? 9.523 1.438 -6.312 1 98.06 90 VAL A O 1
ATOM 705 N N . LEU A 1 91 ? 8.516 0.312 -4.594 1 97.81 91 LEU A N 1
ATOM 706 C CA . LEU A 1 91 ? 9.438 0.828 -3.59 1 97.81 91 LEU A CA 1
ATOM 707 C C . LEU A 1 91 ? 10.219 -0.308 -2.932 1 97.81 91 LEU A C 1
ATOM 709 O O . LEU A 1 91 ? 9.648 -1.358 -2.625 1 97.81 91 LEU A O 1
ATOM 713 N N . GLU A 1 92 ? 11.516 -0.008 -2.75 1 96.69 92 GLU A N 1
ATOM 714 C CA . GLU A 1 92 ? 12.383 -0.979 -2.086 1 96.69 92 GLU A CA 1
ATOM 715 C C . GLU A 1 92 ? 13.031 -0.38 -0.844 1 96.69 92 GLU A C 1
ATOM 717 O O . GLU A 1 92 ? 13.508 0.759 -0.872 1 96.69 92 GLU A O 1
ATOM 722 N N . SER A 1 93 ? 12.969 -1.097 0.263 1 94.12 93 SER A N 1
ATOM 723 C CA . SER A 1 93 ? 13.695 -0.789 1.491 1 94.12 93 SER A CA 1
ATOM 724 C C . SER A 1 93 ? 14.219 -2.057 2.154 1 94.12 93 SER A C 1
ATOM 726 O O . SER A 1 93 ? 13.469 -2.777 2.814 1 94.12 93 SER A O 1
ATOM 728 N N . GLY A 1 94 ? 15.523 -2.26 1.993 1 93.19 94 GLY A N 1
ATOM 729 C CA . GLY A 1 94 ? 16.094 -3.496 2.514 1 93.19 94 GLY A CA 1
ATOM 730 C C . GLY A 1 94 ? 15.477 -4.738 1.891 1 93.19 94 GLY A C 1
ATOM 731 O O . GLY A 1 94 ? 15.461 -4.879 0.667 1 93.19 94 GLY A O 1
ATOM 732 N N . GLU A 1 95 ? 14.883 -5.543 2.732 1 97.12 95 GLU A N 1
ATOM 733 C CA . GLU A 1 95 ? 14.344 -6.812 2.256 1 97.12 95 GLU A CA 1
ATOM 734 C C . GLU A 1 95 ? 12.891 -6.664 1.826 1 97.12 95 GLU A C 1
ATOM 736 O O . GLU A 1 95 ? 12.242 -7.645 1.462 1 97.12 95 GLU A O 1
ATOM 741 N N . PHE A 1 96 ? 12.391 -5.438 1.904 1 98.38 96 PHE A N 1
ATOM 742 C CA . PHE A 1 96 ? 10.984 -5.238 1.588 1 98.38 96 PHE A CA 1
ATOM 743 C C . PHE A 1 96 ? 10.82 -4.512 0.259 1 98.38 96 PHE A C 1
ATOM 745 O O . PHE A 1 96 ? 11.578 -3.586 -0.044 1 98.38 96 PHE A O 1
ATOM 752 N N . VAL A 1 97 ? 9.875 -4.98 -0.512 1 98.69 97 VAL A N 1
ATOM 753 C CA . VAL A 1 97 ? 9.469 -4.324 -1.752 1 98.69 97 VAL A CA 1
ATOM 754 C C . VAL A 1 97 ? 7.953 -4.133 -1.766 1 98.69 97 VAL A C 1
ATOM 756 O O . VAL A 1 97 ? 7.199 -5.07 -1.491 1 98.69 97 VAL A O 1
ATOM 759 N N . ALA A 1 98 ? 7.527 -2.945 -2.021 1 98.75 98 ALA A N 1
ATOM 760 C CA . ALA A 1 98 ? 6.113 -2.639 -2.203 1 98.75 98 ALA A CA 1
ATOM 761 C C . ALA A 1 98 ? 5.793 -2.377 -3.672 1 98.75 98 ALA A C 1
ATOM 763 O O . ALA A 1 98 ? 6.562 -1.717 -4.375 1 98.75 98 ALA A O 1
ATOM 764 N N . VAL A 1 99 ? 4.668 -2.914 -4.125 1 98.81 99 VAL A N 1
ATOM 765 C CA . VAL A 1 99 ? 4.219 -2.703 -5.496 1 98.81 99 VAL A CA 1
ATOM 766 C C . VAL A 1 99 ? 2.789 -2.168 -5.496 1 98.81 99 VAL A C 1
ATOM 768 O O . VAL A 1 99 ? 1.874 -2.822 -4.992 1 98.81 99 VAL A O 1
ATOM 771 N N . HIS A 1 100 ? 2.609 -0.965 -5.961 1 98.94 100 HIS A N 1
ATOM 772 C CA . HIS A 1 100 ? 1.292 -0.441 -6.301 1 98.94 100 HIS A CA 1
ATOM 773 C C . HIS A 1 100 ? 0.803 -0.995 -7.633 1 98.94 100 HIS A C 1
ATOM 775 O O . HIS A 1 100 ? 1.519 -0.932 -8.633 1 98.94 100 HIS A O 1
ATOM 781 N N . GLY A 1 101 ? -0.439 -1.614 -7.605 1 98.75 101 GLY A N 1
ATOM 782 C CA . GLY A 1 101 ? -0.864 -2.275 -8.828 1 98.75 101 GLY A CA 1
ATOM 783 C C . GLY A 1 101 ? -2.369 -2.264 -9.023 1 98.75 101 GLY A C 1
ATOM 784 O O . GLY A 1 101 ? -3.115 -1.914 -8.102 1 98.75 101 GLY A O 1
ATOM 785 N N . ARG A 1 102 ? -2.729 -2.623 -10.203 1 98.81 102 ARG A N 1
ATOM 786 C CA . ARG A 1 102 ? -4.129 -2.699 -10.602 1 98.81 102 ARG A CA 1
ATOM 787 C C . ARG A 1 102 ? -4.465 -4.074 -11.172 1 98.81 102 ARG A C 1
ATOM 789 O O . ARG A 1 102 ? -3.699 -4.625 -11.969 1 98.81 102 ARG A O 1
ATOM 796 N N . TYR A 1 103 ? -5.543 -4.629 -10.75 1 98.5 103 TYR A N 1
ATOM 797 C CA . TYR A 1 103 ? -6.047 -5.934 -11.172 1 98.5 103 TYR A CA 1
ATOM 798 C C . TYR A 1 103 ? -7.395 -5.797 -11.867 1 98.5 103 TYR A C 1
ATOM 800 O O . TYR A 1 103 ? -8.367 -5.344 -11.266 1 98.5 103 TYR A O 1
ATOM 808 N N . THR A 1 104 ? -7.441 -6.188 -13.094 1 98.44 104 THR A N 1
ATOM 809 C CA . THR A 1 104 ? -8.688 -6.227 -13.852 1 98.44 104 THR A CA 1
ATOM 810 C C . THR A 1 104 ? -9.062 -7.664 -14.203 1 98.44 104 THR A C 1
ATOM 812 O O . THR A 1 104 ? -8.219 -8.43 -14.672 1 98.44 104 THR A O 1
ATOM 815 N N . GLY A 1 105 ? -10.32 -8.023 -13.875 1 97.19 105 GLY A N 1
ATOM 816 C CA . GLY A 1 105 ? -10.766 -9.367 -14.195 1 97.19 105 GLY A CA 1
ATOM 817 C C . GLY A 1 105 ? -10.461 -10.375 -13.102 1 97.19 105 GLY A C 1
ATOM 818 O O . GLY A 1 105 ? -10.688 -11.57 -13.273 1 97.19 105 GLY A O 1
ATOM 819 N N . PHE A 1 106 ? -9.891 -9.922 -11.969 1 95 106 PHE A N 1
ATOM 820 C CA . PHE A 1 106 ? -9.609 -10.789 -10.836 1 95 106 PHE A CA 1
ATOM 821 C C . PHE A 1 106 ? -10.82 -10.883 -9.914 1 95 106 PHE A C 1
ATOM 823 O O . PHE A 1 106 ? -10.93 -11.82 -9.117 1 95 106 PHE A O 1
ATOM 830 N N . ALA A 1 107 ? -11.602 -9.875 -9.984 1 94.19 107 ALA A N 1
ATOM 831 C CA . ALA A 1 107 ? -12.898 -9.758 -9.312 1 94.19 107 ALA A CA 1
ATOM 832 C C . ALA A 1 107 ? -13.93 -9.094 -10.227 1 94.19 107 ALA A C 1
ATOM 834 O O . ALA A 1 107 ? -13.641 -8.828 -11.398 1 94.19 107 ALA A O 1
ATOM 835 N N . GLU A 1 108 ? -15.109 -8.945 -9.711 1 94.81 108 GLU A N 1
ATOM 836 C CA . GLU A 1 108 ? -16.156 -8.336 -10.516 1 94.81 108 GLU A CA 1
ATOM 837 C C . GLU A 1 108 ? -15.773 -6.922 -10.945 1 94.81 108 GLU A C 1
ATOM 839 O O . GLU A 1 108 ? -15.992 -6.539 -12.094 1 94.81 108 GLU A O 1
ATOM 844 N N . LYS A 1 109 ? -15.195 -6.219 -10.023 1 96.81 109 LYS A N 1
ATOM 845 C CA . LYS A 1 109 ? -14.695 -4.875 -10.297 1 96.81 109 LYS A CA 1
ATOM 846 C C . LYS A 1 109 ? -13.172 -4.844 -10.312 1 96.81 109 LYS A C 1
ATOM 848 O O . LYS A 1 109 ? -12.523 -5.707 -9.727 1 96.81 109 LYS A O 1
ATOM 853 N N . ALA A 1 110 ? -12.68 -3.818 -11.016 1 98.38 110 ALA A N 1
ATOM 854 C CA . ALA A 1 110 ? -11.234 -3.609 -10.945 1 98.38 110 ALA A CA 1
ATOM 855 C C . ALA A 1 110 ? -10.797 -3.291 -9.516 1 98.38 110 ALA A C 1
ATOM 857 O O . ALA A 1 110 ? -11.5 -2.588 -8.789 1 98.38 110 ALA A O 1
ATOM 858 N N . MET A 1 111 ? -9.656 -3.891 -9.195 1 98.69 111 MET A N 1
ATOM 859 C CA . MET A 1 111 ? -9.109 -3.691 -7.859 1 98.69 111 MET A CA 1
ATOM 860 C C . MET A 1 111 ? -7.789 -2.934 -7.922 1 98.69 111 MET A C 1
ATOM 862 O O . MET A 1 111 ? -7.008 -3.115 -8.859 1 98.69 111 MET A O 1
ATOM 866 N N . VAL A 1 112 ? -7.535 -2.043 -6.977 1 98.94 112 VAL A N 1
ATOM 867 C CA . VAL A 1 112 ? -6.234 -1.435 -6.727 1 98.94 112 VAL A CA 1
ATOM 868 C C . VAL A 1 112 ? -5.645 -1.985 -5.43 1 98.94 112 VAL A C 1
ATOM 870 O O . VAL A 1 112 ? -6.355 -2.143 -4.438 1 98.94 112 VAL A O 1
ATOM 873 N N . ALA A 1 113 ? -4.336 -2.293 -5.461 1 98.88 113 ALA A N 1
ATOM 874 C CA . ALA A 1 113 ? -3.697 -2.879 -4.285 1 98.88 113 ALA A CA 1
ATOM 875 C C . ALA A 1 113 ? -2.295 -2.314 -4.086 1 98.88 113 ALA A C 1
ATOM 877 O O . ALA A 1 113 ? -1.702 -1.764 -5.016 1 98.88 113 ALA A O 1
ATOM 878 N N . VAL A 1 114 ? -1.867 -2.324 -2.904 1 98.94 114 VAL A N 1
ATOM 879 C CA . VAL A 1 114 ? -0.436 -2.281 -2.625 1 98.94 114 VAL A CA 1
ATOM 880 C C . VAL A 1 114 ? -0 -3.58 -1.951 1 98.94 114 VAL A C 1
ATOM 882 O O . VAL A 1 114 ? -0.505 -3.932 -0.882 1 98.94 114 VAL A O 1
ATOM 885 N N . ASP A 1 115 ? 0.896 -4.234 -2.58 1 98.88 115 ASP A N 1
ATOM 886 C CA . ASP A 1 115 ? 1.511 -5.457 -2.068 1 98.88 115 ASP A CA 1
ATOM 887 C C . ASP A 1 115 ? 2.877 -5.168 -1.451 1 98.88 115 ASP A C 1
ATOM 889 O O . ASP A 1 115 ? 3.658 -4.387 -2 1 98.88 115 ASP A O 1
ATOM 893 N N . ILE A 1 116 ? 3.127 -5.777 -0.318 1 98.94 116 ILE A N 1
ATOM 894 C CA . ILE A 1 116 ? 4.438 -5.715 0.317 1 98.94 116 ILE A CA 1
ATOM 895 C C . ILE A 1 116 ? 5.016 -7.121 0.446 1 98.94 116 ILE A C 1
ATOM 897 O O . ILE A 1 116 ? 4.402 -8 1.054 1 98.94 116 ILE A O 1
ATOM 901 N N . PHE A 1 117 ? 6.18 -7.258 -0.119 1 98.94 117 PHE A N 1
ATOM 902 C CA . PHE A 1 117 ? 6.859 -8.547 -0.077 1 98.94 117 PHE A CA 1
ATOM 903 C C . PHE A 1 117 ? 8.133 -8.461 0.754 1 98.94 117 PHE A C 1
ATOM 905 O O . PHE A 1 117 ? 8.875 -7.477 0.671 1 98.94 117 PHE A O 1
ATOM 912 N N . ARG A 1 118 ? 8.375 -9.469 1.541 1 98.81 118 ARG A N 1
ATOM 913 C CA . ARG A 1 118 ? 9.703 -9.688 2.115 1 98.81 118 ARG A CA 1
ATOM 914 C C . ARG A 1 118 ? 10.508 -10.672 1.275 1 98.81 118 ARG A C 1
ATOM 916 O O . ARG A 1 118 ? 10 -11.727 0.893 1 98.81 118 ARG A O 1
ATOM 923 N N . VAL A 1 119 ? 11.727 -10.281 0.929 1 98.69 119 VAL A N 1
ATOM 924 C CA . VAL A 1 119 ? 12.602 -11.109 0.109 1 98.69 119 VAL A CA 1
ATOM 925 C C . VAL A 1 119 ? 13.773 -11.617 0.952 1 98.69 119 VAL A C 1
ATOM 927 O O . VAL A 1 119 ? 14.438 -10.836 1.634 1 98.69 119 VAL A O 1
ATOM 930 N N . ARG A 1 120 ? 13.938 -12.891 0.97 1 97.81 120 ARG A N 1
ATOM 931 C CA . ARG A 1 120 ? 15.086 -13.523 1.605 1 97.81 120 ARG A CA 1
ATOM 932 C C . ARG A 1 120 ? 15.664 -14.625 0.726 1 97.81 120 ARG A C 1
ATOM 934 O O . ARG A 1 120 ? 14.922 -15.453 0.193 1 97.81 120 ARG A O 1
ATOM 941 N N . ASN A 1 121 ? 17.016 -14.57 0.56 1 95.38 121 ASN A N 1
ATOM 942 C CA . ASN A 1 121 ? 17.719 -15.602 -0.19 1 95.38 121 ASN A CA 1
ATOM 943 C C . ASN A 1 121 ? 17.141 -15.781 -1.588 1 95.38 121 ASN A C 1
ATOM 945 O O . ASN A 1 121 ? 16.906 -16.906 -2.027 1 95.38 121 ASN A O 1
ATOM 949 N N . GLY A 1 122 ? 16.719 -14.719 -2.156 1 96.75 122 GLY A N 1
ATOM 950 C CA . GLY A 1 122 ? 16.281 -14.719 -3.545 1 96.75 122 GLY A CA 1
ATOM 951 C C . GLY A 1 122 ? 14.867 -15.219 -3.73 1 96.75 122 GLY A C 1
ATOM 952 O O . GLY A 1 122 ? 14.469 -15.578 -4.84 1 96.75 122 GLY A O 1
ATOM 953 N N . LYS A 1 123 ? 14.102 -15.242 -2.648 1 98.56 123 LYS A N 1
ATOM 954 C CA . LYS A 1 123 ? 12.719 -15.719 -2.715 1 98.56 123 LYS A CA 1
ATOM 955 C C . LYS A 1 123 ? 11.781 -14.758 -1.992 1 98.56 123 LYS A C 1
ATOM 957 O O . LYS A 1 123 ? 12.18 -14.094 -1.031 1 98.56 123 LYS A O 1
ATOM 962 N N . LEU A 1 124 ? 10.57 -14.719 -2.475 1 98.94 124 LEU A N 1
ATOM 963 C CA . LEU A 1 124 ? 9.492 -14.102 -1.707 1 98.94 124 LEU A CA 1
ATOM 964 C C . LEU A 1 124 ? 9.062 -15 -0.551 1 98.94 124 LEU A C 1
ATOM 966 O O . LEU A 1 124 ? 8.641 -16.141 -0.768 1 98.94 124 LEU A O 1
ATOM 970 N N . VAL A 1 125 ? 9.133 -14.477 0.676 1 98.88 125 VAL A N 1
ATOM 971 C CA . VAL A 1 125 ? 8.93 -15.375 1.806 1 98.88 125 VAL A CA 1
ATOM 972 C C . VAL A 1 125 ? 7.703 -14.938 2.604 1 98.88 125 VAL A C 1
ATOM 974 O O . VAL A 1 125 ? 7.16 -15.719 3.391 1 98.88 125 VAL A O 1
ATOM 977 N N . GLU A 1 126 ? 7.281 -13.695 2.484 1 98.94 126 GLU A N 1
ATOM 978 C CA . GLU A 1 126 ? 6.199 -13.109 3.275 1 98.94 126 GLU A CA 1
ATOM 979 C C . GLU A 1 126 ? 5.504 -11.984 2.516 1 98.94 126 GLU A C 1
ATOM 981 O O . GLU A 1 126 ? 6.137 -11.273 1.733 1 98.94 126 GLU A O 1
ATOM 986 N N . HIS A 1 127 ? 4.211 -11.891 2.703 1 98.94 127 HIS A N 1
ATOM 987 C CA . HIS A 1 127 ? 3.41 -11.008 1.869 1 98.94 127 HIS A CA 1
ATOM 988 C C . HIS A 1 127 ? 2.324 -10.312 2.688 1 98.94 127 HIS A C 1
ATOM 990 O O . HIS A 1 127 ? 1.55 -10.969 3.383 1 98.94 127 HIS A O 1
ATOM 996 N N . TRP A 1 128 ? 2.287 -9.008 2.695 1 98.94 128 TRP A N 1
ATOM 997 C CA . TRP A 1 128 ? 1.172 -8.172 3.127 1 98.94 128 TRP A CA 1
ATOM 998 C C . TRP A 1 128 ? 0.55 -7.438 1.941 1 98.94 128 TRP A C 1
ATOM 1000 O O . TRP A 1 128 ? 1.215 -7.207 0.929 1 98.94 128 TRP A O 1
ATOM 1010 N N . ASP A 1 129 ? -0.714 -7.102 2.086 1 98.88 129 ASP A N 1
ATOM 1011 C CA . ASP A 1 129 ? -1.297 -6.211 1.086 1 98.88 129 ASP A CA 1
ATOM 1012 C C . ASP A 1 129 ? -2.535 -5.504 1.635 1 98.88 129 ASP A C 1
ATOM 1014 O O . ASP A 1 129 ? -2.963 -5.773 2.758 1 98.88 129 ASP A O 1
ATOM 1018 N N . VAL A 1 130 ? -2.912 -4.52 0.988 1 98.94 130 VAL A N 1
ATOM 1019 C CA . VAL A 1 130 ? -4.207 -3.852 1.099 1 98.94 130 VAL A CA 1
ATOM 1020 C C . VAL A 1 130 ? -4.848 -3.736 -0.282 1 98.94 130 VAL A C 1
ATOM 1022 O O . VAL A 1 130 ? -4.184 -3.371 -1.255 1 98.94 130 VAL A O 1
ATOM 1025 N N . VAL A 1 131 ? -6.094 -4.125 -0.365 1 98.88 131 VAL A N 1
ATOM 1026 C CA . VAL A 1 131 ? -6.805 -4.199 -1.639 1 98.88 131 VAL A CA 1
ATOM 1027 C C . VAL A 1 131 ? -8.133 -3.463 -1.533 1 98.88 131 VAL A C 1
ATOM 1029 O O . VAL A 1 131 ? -8.852 -3.602 -0.539 1 98.88 131 VAL A O 1
ATOM 1032 N N . GLN A 1 132 ? -8.445 -2.732 -2.557 1 98.62 132 GLN A N 1
ATOM 1033 C CA . GLN A 1 132 ? -9.727 -2.031 -2.564 1 98.62 132 GLN A CA 1
ATOM 1034 C C . GLN A 1 132 ? -10.266 -1.887 -3.984 1 98.62 132 GLN A C 1
ATOM 1036 O O . GLN A 1 132 ? -9.5 -1.882 -4.949 1 98.62 132 GLN A O 1
ATOM 1041 N N . GLU A 1 133 ? -11.578 -1.773 -4.09 1 98.69 133 GLU A N 1
ATOM 1042 C CA . GLU A 1 133 ? -12.203 -1.547 -5.391 1 98.69 133 GLU A CA 1
ATOM 1043 C C . GLU A 1 133 ? -11.766 -0.213 -5.984 1 98.69 133 GLU A C 1
ATOM 1045 O O . GLU A 1 133 ? -11.68 0.792 -5.277 1 98.69 133 GLU A O 1
ATOM 1050 N N . GLU A 1 134 ? -11.523 -0.253 -7.258 1 98.81 134 GLU A N 1
ATOM 1051 C CA . GLU A 1 134 ? -11.18 0.988 -7.945 1 98.81 134 GLU A CA 1
ATOM 10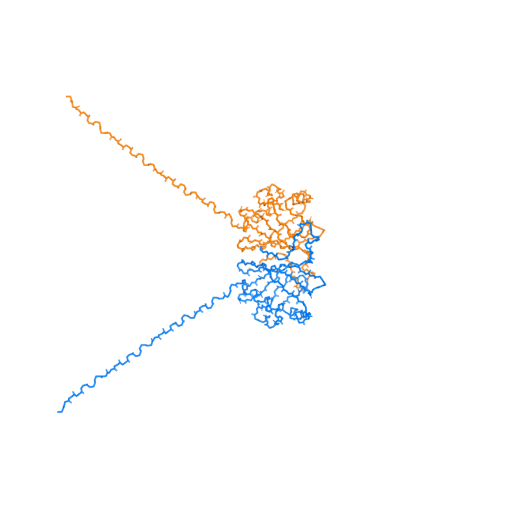52 C C . GLU A 1 134 ? -12.406 1.887 -8.102 1 98.81 134 GLU A C 1
ATOM 1054 O O . GLU A 1 134 ? -13.5 1.408 -8.406 1 98.81 134 GLU A O 1
ATOM 1059 N N . VAL A 1 135 ? -12.219 3.121 -7.844 1 98.69 135 VAL A N 1
ATOM 1060 C CA . VAL A 1 135 ? -13.195 4.168 -8.148 1 98.69 135 VAL A CA 1
ATOM 1061 C C . VAL A 1 135 ? -12.688 5.02 -9.305 1 98.69 135 VAL A C 1
ATOM 1063 O O . VAL A 1 135 ? -11.602 5.594 -9.234 1 98.69 135 VAL A O 1
ATOM 1066 N N . PRO A 1 136 ? -13.469 5.066 -10.391 1 98.12 136 PRO A N 1
ATOM 1067 C CA . PRO A 1 136 ? -13.023 5.875 -11.531 1 98.12 136 PRO A CA 1
ATOM 1068 C C . PRO A 1 136 ? -12.805 7.34 -11.164 1 98.12 136 PRO A C 1
ATOM 1070 O O . PRO A 1 136 ? -13.5 7.875 -10.297 1 98.12 136 PRO A O 1
ATOM 1073 N N . ALA A 1 137 ? -11.93 7.973 -11.859 1 98.5 137 ALA A N 1
ATOM 1074 C CA . ALA A 1 137 ? -11.516 9.336 -11.547 1 98.5 137 ALA A CA 1
ATOM 1075 C C . ALA A 1 137 ? -12.703 10.297 -11.555 1 98.5 137 ALA A C 1
ATOM 1077 O O . ALA A 1 137 ? -12.789 11.195 -10.719 1 98.5 137 ALA A O 1
ATOM 1078 N N . ASP A 1 138 ? -13.578 10.062 -12.445 1 98.44 138 ASP A N 1
ATOM 1079 C CA . ASP A 1 138 ? -14.688 10.992 -12.609 1 98.44 138 ASP A CA 1
ATOM 1080 C C . ASP A 1 138 ? -15.703 10.844 -11.477 1 98.44 138 ASP A C 1
ATOM 1082 O O . ASP A 1 138 ? -16.656 11.609 -11.391 1 98.44 138 ASP A O 1
ATOM 1086 N N . LYS A 1 139 ? -15.477 9.898 -10.625 1 98.56 139 LYS A N 1
ATOM 1087 C CA . LYS A 1 139 ? -16.359 9.688 -9.484 1 98.56 139 LYS A CA 1
ATOM 1088 C C . LYS A 1 139 ? -15.672 10.047 -8.172 1 98.56 139 LYS A C 1
ATOM 1090 O O . LYS A 1 139 ? -16.219 9.812 -7.09 1 98.56 139 LYS A O 1
ATOM 1095 N N . THR A 1 140 ? -14.453 10.508 -8.266 1 98.69 140 THR A N 1
ATOM 1096 C CA . THR A 1 140 ? -13.734 10.938 -7.07 1 98.69 140 THR A CA 1
ATOM 1097 C C . THR A 1 140 ? -13.906 12.438 -6.844 1 98.69 140 THR A C 1
ATOM 1099 O O . THR A 1 140 ? -13.992 13.211 -7.801 1 98.69 140 THR A O 1
ATOM 1102 N N . PRO A 1 141 ? -13.859 12.898 -5.59 1 98.75 141 PRO A N 1
ATOM 1103 C CA . PRO A 1 141 ? -13.977 14.328 -5.32 1 98.75 141 PRO A CA 1
ATOM 1104 C C . PRO A 1 141 ? -12.82 15.133 -5.906 1 98.75 141 PRO A C 1
ATOM 1106 O O . PRO A 1 141 ? -12.992 16.297 -6.262 1 98.75 141 PRO A O 1
ATOM 1109 N N . SER A 1 142 ? -11.648 14.539 -6.059 1 98.75 142 SER A N 1
ATOM 1110 C CA . SER A 1 142 ? -10.453 15.242 -6.523 1 98.75 142 SER A CA 1
ATOM 1111 C C . SER A 1 142 ? -10.383 15.273 -8.047 1 98.75 142 SER A C 1
ATOM 1113 O O . SER A 1 142 ? -9.648 16.078 -8.625 1 98.75 142 SER A O 1
ATOM 1115 N N . GLY A 1 143 ? -11.031 14.336 -8.633 1 98.62 143 GLY A N 1
ATOM 1116 C CA . GLY A 1 143 ? -10.922 14.156 -10.07 1 98.62 143 GLY A CA 1
ATOM 1117 C C . GLY A 1 143 ? -9.711 13.336 -10.477 1 98.62 143 GLY A C 1
ATOM 1118 O O . GLY A 1 143 ? -9.445 13.156 -11.664 1 98.62 143 GLY A O 1
ATOM 1119 N N . ASN A 1 144 ? -8.93 12.828 -9.531 1 98.81 144 ASN A N 1
ATOM 1120 C CA . ASN A 1 144 ? -7.723 12.062 -9.82 1 98.81 144 ASN A CA 1
ATOM 1121 C C . ASN A 1 144 ? -7.957 10.562 -9.672 1 98.81 144 ASN A C 1
ATOM 1123 O O . ASN A 1 144 ? -8.75 10.133 -8.828 1 98.81 144 ASN A O 1
ATOM 1127 N N . ALA A 1 145 ? -7.215 9.805 -10.484 1 98.69 145 ALA A N 1
ATOM 1128 C CA . ALA A 1 145 ? -7.332 8.352 -10.461 1 98.69 145 ALA A CA 1
ATOM 1129 C C . ALA A 1 145 ? -6.547 7.754 -9.297 1 98.69 145 ALA A C 1
ATOM 1131 O O . ALA A 1 145 ? -5.504 8.289 -8.906 1 98.69 145 ALA A O 1
ATOM 1132 N N . MET A 1 146 ? -7.02 6.668 -8.844 1 98.88 146 MET A N 1
ATOM 1133 C CA . MET A 1 146 ? -6.352 5.93 -7.777 1 98.88 146 MET A CA 1
ATOM 1134 C C . MET A 1 146 ? -5.023 5.359 -8.266 1 98.88 146 MET A C 1
ATOM 1136 O O . MET A 1 146 ? -4.094 5.18 -7.473 1 98.88 146 MET A O 1
ATOM 1140 N N . PHE A 1 147 ? -4.953 5.055 -9.547 1 98.62 147 PHE A N 1
ATOM 1141 C CA . PHE A 1 147 ? -3.848 4.352 -10.188 1 98.62 147 PHE A CA 1
ATOM 1142 C C . PHE A 1 147 ? -3.656 4.832 -11.625 1 98.62 147 PHE A C 1
ATOM 1144 O O . PHE A 1 147 ? -4.629 5.141 -12.312 1 98.62 147 PHE A O 1
ATOM 1151 N N . PRO A 1 148 ? -2.369 4.961 -12.203 1 94.56 148 PRO A N 1
ATOM 1152 C CA . PRO A 1 148 ? -1.146 4.625 -11.469 1 94.56 148 PRO A CA 1
ATOM 1153 C C . PRO A 1 148 ? -0.556 5.816 -10.719 1 94.56 148 PRO A C 1
ATOM 1155 O O . PRO A 1 148 ? -0.928 6.965 -10.992 1 94.56 148 PRO A O 1
ATOM 1158 N N . ALA A 1 149 ? 0.197 5.418 -9.719 1 87 149 ALA A N 1
ATOM 1159 C CA . ALA A 1 149 ? 1.103 6.438 -9.195 1 87 149 ALA A CA 1
ATOM 1160 C C . ALA A 1 149 ? 2.303 6.629 -10.117 1 87 149 ALA A C 1
ATOM 1162 O O . ALA A 1 149 ? 2.863 5.656 -10.625 1 87 149 ALA A O 1
ATOM 1163 N N . ARG A 1 150 ? 2.637 7.879 -10.516 1 81.81 150 ARG A N 1
ATOM 1164 C CA . ARG A 1 150 ? 3.777 8.164 -11.375 1 81.81 150 ARG A CA 1
ATOM 1165 C C . ARG A 1 150 ? 4.734 9.148 -10.719 1 81.81 150 ARG A C 1
ATOM 1167 O O . ARG A 1 150 ? 4.316 9.969 -9.891 1 81.81 150 ARG A O 1
ATOM 1174 N N . MET B 1 1 ? 70.562 61.781 26.953 1 35.12 1 MET B N 1
ATOM 1175 C CA . MET B 1 1 ? 69.125 61.688 26.719 1 35.12 1 MET B CA 1
ATOM 1176 C C . MET B 1 1 ? 68.75 60.531 25.781 1 35.12 1 MET B C 1
ATOM 1178 O O . MET B 1 1 ? 69.062 60.594 24.594 1 35.12 1 MET B O 1
ATOM 1182 N N . SER B 1 2 ? 68.875 59.281 26.312 1 39.44 2 SER B N 1
ATOM 1183 C CA . SER B 1 2 ? 68.875 57.969 25.656 1 39.44 2 SER B CA 1
ATOM 1184 C C . SER B 1 2 ? 67.5 57.688 25.031 1 39.44 2 SER B C 1
ATOM 1186 O O . SER B 1 2 ? 66.438 57.875 25.672 1 39.44 2 SER B O 1
ATOM 1188 N N . LYS B 1 3 ? 67.375 57.844 23.688 1 45.56 3 LYS B N 1
ATOM 1189 C CA . LYS B 1 3 ? 66.25 57.562 22.812 1 45.56 3 LYS B CA 1
ATOM 1190 C C . LYS B 1 3 ? 65.688 56.125 23 1 45.56 3 LYS B C 1
ATOM 1192 O O . LYS B 1 3 ? 66.438 55.156 22.828 1 45.56 3 LYS B O 1
ATOM 1197 N N . THR B 1 4 ? 64.875 55.875 24.062 1 47 4 THR B N 1
ATOM 1198 C CA . THR B 1 4 ? 64.188 54.594 24.266 1 47 4 THR B CA 1
ATOM 1199 C C . THR B 1 4 ? 63.344 54.219 23.047 1 47 4 THR B C 1
ATOM 1201 O O . THR B 1 4 ? 62.562 55.031 22.578 1 47 4 THR B O 1
ATOM 1204 N N . THR B 1 5 ? 63.781 53.375 22.141 1 45.78 5 THR B N 1
ATOM 1205 C CA . THR B 1 5 ? 63.188 52.719 20.969 1 45.78 5 THR B CA 1
ATOM 1206 C C . THR B 1 5 ? 61.906 52 21.359 1 45.78 5 THR B C 1
ATOM 1208 O O . THR B 1 5 ? 61.938 51.094 22.188 1 45.78 5 THR B O 1
ATOM 1211 N N . LEU B 1 6 ? 60.781 52.656 21.359 1 42.66 6 LEU B N 1
ATOM 1212 C CA . LEU B 1 6 ? 59.438 52.094 21.578 1 42.66 6 LEU B CA 1
ATOM 1213 C C . LEU B 1 6 ? 59.156 50.969 20.578 1 42.66 6 LEU B C 1
ATOM 1215 O O . LEU B 1 6 ? 59.219 51.156 19.359 1 42.66 6 LEU B O 1
ATOM 1219 N N . MET B 1 7 ? 59.531 49.719 20.938 1 39.34 7 MET B N 1
ATOM 1220 C CA . MET B 1 7 ? 59.25 48.531 20.125 1 39.34 7 MET B CA 1
ATOM 1221 C C . MET B 1 7 ? 57.719 48.344 19.984 1 39.34 7 MET B C 1
ATOM 1223 O O . MET B 1 7 ? 57.031 48.25 20.984 1 39.34 7 MET B O 1
ATOM 1227 N N . LYS B 1 8 ? 57.156 48.844 18.875 1 43.75 8 LYS B N 1
ATOM 1228 C CA . LYS B 1 8 ? 55.75 48.656 18.531 1 43.75 8 LYS B CA 1
ATOM 1229 C C . LYS B 1 8 ? 55.406 47.156 18.406 1 43.75 8 LYS B C 1
ATOM 1231 O O . LYS B 1 8 ? 56.062 46.438 17.656 1 43.75 8 LYS B O 1
ATOM 1236 N N . CYS B 1 9 ? 54.844 46.531 19.5 1 38.84 9 CYS B N 1
ATOM 1237 C CA . CYS B 1 9 ? 54.312 45.188 19.438 1 38.84 9 CYS B CA 1
ATOM 1238 C C . CYS B 1 9 ? 53.156 45.094 18.484 1 38.84 9 CYS B C 1
ATOM 1240 O O . CYS B 1 9 ? 52.125 45.781 18.672 1 38.84 9 CYS B O 1
ATOM 1242 N N . LEU B 1 10 ? 53.344 44.844 17.203 1 43 10 LEU B N 1
ATOM 1243 C CA . LEU B 1 10 ? 52.281 44.562 16.234 1 43 10 LEU B CA 1
ATOM 1244 C C . LEU B 1 10 ? 51.5 43.344 16.641 1 43 10 LEU B C 1
ATOM 1246 O O . LEU B 1 10 ? 52.031 42.25 16.703 1 43 10 LEU B O 1
ATOM 1250 N N . LEU B 1 11 ? 50.531 43.469 17.578 1 44.75 11 LEU B N 1
ATOM 1251 C CA . LEU B 1 11 ? 49.594 42.375 17.844 1 44.75 11 LEU B CA 1
ATOM 1252 C C . LEU B 1 11 ? 48.812 42.031 16.594 1 44.75 11 LEU B C 1
ATOM 1254 O O . LEU B 1 11 ? 48.062 42.875 16.094 1 44.75 11 LEU B O 1
ATOM 1258 N N . ALA B 1 12 ? 49.312 41.125 15.711 1 46.47 12 ALA B N 1
ATOM 1259 C CA . ALA B 1 12 ? 48.5 40.594 14.617 1 46.47 12 ALA B CA 1
ATOM 1260 C C . ALA B 1 12 ? 47.312 39.781 15.148 1 46.47 12 ALA B C 1
ATOM 1262 O O . ALA B 1 12 ? 47.469 38.812 15.867 1 46.47 12 ALA B O 1
ATOM 1263 N N . ALA B 1 13 ? 46.156 40.438 15.438 1 51.41 13 ALA B N 1
ATOM 1264 C CA . ALA B 1 13 ? 44.938 39.719 15.719 1 51.41 13 ALA B CA 1
ATOM 1265 C C . ALA B 1 13 ? 44.594 38.75 14.586 1 51.41 13 ALA B C 1
ATOM 1267 O O . ALA B 1 13 ? 44.375 39.188 13.445 1 51.41 13 ALA B O 1
ATOM 1268 N N . GLY B 1 14 ? 45.156 37.5 14.617 1 46.94 14 GLY B N 1
ATOM 1269 C CA . GLY B 1 14 ? 44.719 36.5 13.68 1 46.94 14 GLY B CA 1
ATOM 1270 C C . GLY B 1 14 ? 43.219 36.281 13.727 1 46.94 14 GLY B C 1
ATOM 1271 O O . GLY B 1 14 ? 42.656 35.969 14.781 1 46.94 14 GLY B O 1
ATOM 1272 N N . LEU B 1 15 ? 42.469 36.969 12.875 1 51.91 15 LEU B N 1
ATOM 1273 C CA . LEU B 1 15 ? 41.062 36.625 12.656 1 51.91 15 LEU B CA 1
ATOM 1274 C C . LEU B 1 15 ? 40.906 35.156 12.336 1 51.91 15 LEU B C 1
ATOM 1276 O O . LEU B 1 15 ? 41.344 34.688 11.281 1 51.91 15 LEU B O 1
ATOM 1280 N N . ALA B 1 16 ? 40.812 34.312 13.391 1 52 16 ALA B N 1
ATOM 1281 C CA . ALA B 1 16 ? 40.312 32.969 13.141 1 52 16 ALA B CA 1
ATOM 1282 C C . ALA B 1 16 ? 38.969 32.969 12.445 1 52 16 ALA B C 1
ATOM 1284 O O . ALA B 1 16 ? 37.969 33.5 12.992 1 52 16 ALA B O 1
ATOM 1285 N N . TRP B 1 17 ? 38.906 33 11.125 1 54.97 17 TRP B N 1
ATOM 1286 C CA . TRP B 1 17 ? 37.688 32.625 10.422 1 54.97 17 TRP B CA 1
ATOM 1287 C C . TRP B 1 17 ? 37.156 31.281 10.914 1 54.97 17 TRP B C 1
ATOM 1289 O O . TRP B 1 17 ? 37.719 30.234 10.625 1 54.97 17 TRP B O 1
ATOM 1299 N N . THR B 1 18 ? 36.5 31.328 12.039 1 52.44 18 THR B N 1
ATOM 1300 C CA . THR B 1 18 ? 35.719 30.125 12.289 1 52.44 18 THR B CA 1
ATOM 1301 C C . THR B 1 18 ? 34.75 29.875 11.148 1 52.44 18 THR B C 1
ATOM 1303 O O . THR B 1 18 ? 33.812 30.672 10.922 1 52.44 18 THR B O 1
ATOM 1306 N N . THR B 1 19 ? 35.188 29.266 10.055 1 50.19 19 THR B N 1
ATOM 1307 C CA . THR B 1 19 ? 34.188 28.672 9.18 1 50.19 19 THR B CA 1
ATOM 1308 C C . THR B 1 19 ? 33.188 27.859 9.992 1 50.19 19 THR B C 1
ATOM 1310 O O . THR B 1 19 ? 33.531 26.891 10.664 1 50.19 19 THR B O 1
ATOM 1313 N N . HIS B 1 20 ? 32.312 28.484 10.609 1 45.28 20 HIS B N 1
ATOM 1314 C CA . HIS B 1 20 ? 31.188 27.641 10.969 1 45.28 20 HIS B CA 1
ATOM 1315 C C . HIS B 1 20 ? 30.766 26.766 9.797 1 45.28 20 HIS B C 1
ATOM 1317 O O . HIS B 1 20 ? 30.266 27.266 8.789 1 45.28 20 HIS B O 1
ATOM 1323 N N . ALA B 1 21 ? 31.516 25.734 9.508 1 42.34 21 ALA B N 1
ATOM 1324 C CA . ALA B 1 21 ? 30.828 24.75 8.672 1 42.34 21 ALA B CA 1
ATOM 1325 C C . ALA B 1 21 ? 29.344 24.703 9 1 42.34 21 ALA B C 1
ATOM 1327 O O . ALA B 1 21 ? 28.953 24.5 10.156 1 42.34 21 ALA B O 1
ATOM 1328 N N . ALA B 1 22 ? 28.547 25.656 8.5 1 41.97 22 ALA B N 1
ATOM 1329 C CA . ALA B 1 22 ? 27.109 25.406 8.586 1 41.97 22 ALA B CA 1
ATOM 1330 C C . ALA B 1 22 ? 26.812 23.922 8.695 1 41.97 22 ALA B C 1
ATOM 1332 O O . ALA B 1 22 ? 27.219 23.125 7.84 1 41.97 22 ALA B O 1
ATOM 1333 N N . SER B 1 23 ? 26.875 23.375 9.781 1 45.16 23 SER B N 1
ATOM 1334 C CA . SER B 1 23 ? 26.312 22.031 9.969 1 45.16 23 SER B CA 1
ATOM 1335 C C . SER B 1 23 ? 25.141 21.797 9.016 1 45.16 23 SER B C 1
ATOM 1337 O O . SER B 1 23 ? 24.125 22.469 9.094 1 45.16 23 SER B O 1
ATOM 1339 N N . ALA B 1 24 ? 25.328 21.719 7.793 1 43.12 24 ALA B N 1
ATOM 1340 C CA . ALA B 1 24 ? 24.281 21.281 6.871 1 43.12 24 ALA B CA 1
ATOM 1341 C C . ALA B 1 24 ? 23.266 20.391 7.578 1 43.12 24 ALA B C 1
ATOM 1343 O O . ALA B 1 24 ? 23.578 19.297 8.023 1 43.12 24 ALA B O 1
ATOM 1344 N N . GLN B 1 25 ? 22.5 20.938 8.5 1 44.78 25 GLN B N 1
ATOM 1345 C CA . GLN B 1 25 ? 21.406 20.141 9.039 1 44.78 25 GLN B CA 1
ATOM 1346 C C . GLN B 1 25 ? 20.938 19.094 8.031 1 44.78 25 GLN B C 1
ATOM 1348 O O . GLN B 1 25 ? 20.5 19.438 6.934 1 44.78 25 GLN B O 1
ATOM 1353 N N . ALA B 1 26 ? 21.562 18.078 7.926 1 48.41 26 ALA B N 1
ATOM 1354 C CA . ALA B 1 26 ? 21.219 16.984 7.027 1 48.41 26 ALA B CA 1
ATOM 1355 C C . ALA B 1 26 ? 19.703 16.859 6.867 1 48.41 26 ALA B C 1
ATOM 1357 O O . ALA B 1 26 ? 18.969 16.797 7.859 1 48.41 26 ALA B O 1
ATOM 1358 N N . ASN B 1 27 ? 19.031 17.641 5.977 1 56.03 27 ASN B N 1
ATOM 1359 C CA . ASN B 1 27 ? 17.625 17.453 5.66 1 56.03 27 ASN B CA 1
ATOM 1360 C C . ASN B 1 27 ? 17.172 16.016 5.938 1 56.03 27 ASN B C 1
ATOM 1362 O O . ASN B 1 27 ? 17.828 15.062 5.496 1 56.03 27 ASN B O 1
ATOM 1366 N N . PRO B 1 28 ? 16.219 15.906 6.988 1 70.38 28 PRO B N 1
ATOM 1367 C CA . PRO B 1 28 ? 15.805 14.516 7.195 1 70.38 28 PRO B CA 1
ATOM 1368 C C . PRO B 1 28 ? 15.484 13.797 5.887 1 70.38 28 PRO B C 1
ATOM 1370 O O . PRO B 1 28 ? 15.078 14.43 4.91 1 70.38 28 PRO B O 1
ATOM 1373 N N . GLY B 1 29 ? 15.891 12.633 5.789 1 91.5 29 GLY B N 1
ATOM 1374 C CA . GLY B 1 29 ? 15.445 11.836 4.652 1 91.5 29 GLY B CA 1
ATOM 1375 C C . GLY B 1 29 ? 13.938 11.844 4.477 1 91.5 29 GLY B C 1
ATOM 1376 O O . GLY B 1 29 ? 13.203 12.211 5.395 1 91.5 29 GLY B O 1
ATOM 1377 N N . ASN B 1 30 ? 13.398 11.656 3.316 1 97.06 30 ASN B N 1
ATOM 1378 C CA . ASN B 1 30 ? 11.977 11.688 3.016 1 97.06 30 ASN B CA 1
ATOM 1379 C C . ASN B 1 30 ? 11.18 10.773 3.947 1 97.06 30 ASN B C 1
ATOM 1381 O O . ASN B 1 30 ? 10.055 11.094 4.324 1 97.06 30 ASN B O 1
ATOM 1385 N N . LYS B 1 31 ? 11.781 9.703 4.32 1 97.44 31 LYS B N 1
ATOM 1386 C CA . LYS B 1 31 ? 11.125 8.781 5.246 1 97.44 31 LYS B CA 1
ATOM 1387 C C . LYS B 1 31 ? 10.844 9.453 6.586 1 97.44 31 LYS B C 1
ATOM 1389 O O . LYS B 1 31 ? 9.727 9.391 7.102 1 97.44 31 LYS B O 1
ATOM 1394 N N . GLU B 1 32 ? 11.812 10.055 7.164 1 97.31 32 GLU B N 1
ATOM 1395 C CA . GLU B 1 32 ? 11.648 10.727 8.445 1 97.31 32 GLU B CA 1
ATOM 1396 C C . GLU B 1 32 ? 10.656 11.883 8.344 1 97.31 32 GLU B C 1
ATOM 1398 O O . GLU B 1 32 ? 9.836 12.086 9.242 1 97.31 32 GLU B O 1
ATOM 1403 N N . LEU B 1 33 ? 10.781 12.602 7.262 1 98.31 33 LEU B N 1
ATOM 1404 C CA . LEU B 1 33 ? 9.859 13.711 7.039 1 98.31 33 LEU B CA 1
ATOM 1405 C C . LEU B 1 33 ? 8.414 13.227 7.027 1 98.31 33 LEU B C 1
ATOM 1407 O O . LEU B 1 33 ? 7.559 13.805 7.699 1 98.31 33 LEU B O 1
ATOM 1411 N N . VAL B 1 34 ? 8.117 12.156 6.309 1 98.81 34 VAL B N 1
ATOM 1412 C CA . VAL B 1 34 ? 6.766 11.625 6.191 1 98.81 34 VAL B CA 1
ATOM 1413 C C . VAL B 1 34 ? 6.293 11.109 7.551 1 98.81 34 VAL B C 1
ATOM 1415 O O . VAL B 1 34 ? 5.168 11.383 7.969 1 98.81 34 VAL B O 1
ATOM 1418 N N . LEU B 1 35 ? 7.16 10.414 8.234 1 98.56 35 LEU B N 1
ATOM 1419 C CA . LEU B 1 35 ? 6.777 9.891 9.539 1 98.56 35 LEU B CA 1
ATOM 1420 C C . LEU B 1 35 ? 6.473 11.016 10.516 1 98.56 35 LEU B C 1
ATOM 1422 O O . LEU B 1 35 ? 5.512 10.938 11.281 1 98.56 35 LEU B O 1
ATOM 1426 N N . ASN B 1 36 ? 7.301 12.047 10.469 1 98.38 36 ASN B N 1
ATOM 1427 C CA . ASN B 1 36 ? 7.031 13.211 11.312 1 98.38 36 ASN B CA 1
ATOM 1428 C C . ASN B 1 36 ? 5.711 13.875 10.953 1 98.38 36 ASN B C 1
ATOM 1430 O O . ASN B 1 36 ? 4.934 14.242 11.836 1 98.38 36 ASN B O 1
ATOM 1434 N N . ALA B 1 37 ? 5.434 13.961 9.711 1 98.88 37 ALA B N 1
ATOM 1435 C CA . ALA B 1 37 ? 4.23 14.641 9.227 1 98.88 37 ALA B CA 1
ATOM 1436 C C . ALA B 1 37 ? 2.973 13.883 9.648 1 98.88 37 ALA B C 1
ATOM 1438 O O . ALA B 1 37 ? 2.088 14.453 10.289 1 98.88 37 ALA B O 1
ATOM 1439 N N . VAL B 1 38 ? 2.945 12.602 9.328 1 98.81 38 VAL B N 1
ATOM 1440 C CA . VAL B 1 38 ? 1.723 11.852 9.602 1 98.81 38 VAL B CA 1
ATOM 1441 C C . VAL B 1 38 ? 1.553 11.664 11.109 1 98.81 38 VAL B C 1
ATOM 1443 O O . VAL B 1 38 ? 0.428 11.641 11.609 1 98.81 38 VAL B O 1
ATOM 1446 N N . SER B 1 39 ? 2.66 11.555 11.859 1 98.62 39 SER B N 1
ATOM 1447 C CA . SER B 1 39 ? 2.553 11.469 13.312 1 98.62 39 SER B CA 1
ATOM 1448 C C . SER B 1 39 ? 2.033 12.766 13.914 1 98.62 39 SER B C 1
ATOM 1450 O O . SER B 1 39 ? 1.15 12.758 14.773 1 98.62 39 SER B O 1
ATOM 1452 N N . ALA B 1 40 ? 2.561 13.859 13.461 1 98.75 40 ALA B N 1
ATOM 1453 C CA . ALA B 1 40 ? 2.082 15.156 13.945 1 98.75 40 ALA B CA 1
ATOM 1454 C C . ALA B 1 40 ? 0.586 15.312 13.695 1 98.75 40 ALA B C 1
ATOM 1456 O O . ALA B 1 40 ? -0.157 15.742 14.578 1 98.75 40 ALA B O 1
ATOM 1457 N N . LEU B 1 41 ? 0.125 14.938 12.484 1 98.75 41 LEU B N 1
ATOM 1458 C CA . LEU B 1 41 ? -1.254 15.203 12.086 1 98.75 41 LEU B CA 1
ATOM 1459 C C . LEU B 1 41 ? -2.201 14.18 12.711 1 98.75 41 LEU B C 1
ATOM 1461 O O . LEU B 1 41 ? -3.234 14.547 13.273 1 98.75 41 LEU B O 1
ATOM 1465 N N . PHE B 1 42 ? -1.84 12.906 12.711 1 98.56 42 PHE B N 1
ATOM 1466 C CA . PHE B 1 42 ? -2.846 11.883 12.984 1 98.56 42 PHE B CA 1
ATOM 1467 C C . PHE B 1 42 ? -2.65 11.281 14.367 1 98.56 42 PHE B C 1
ATOM 1469 O O . PHE B 1 42 ? -3.555 10.641 14.906 1 98.56 42 PHE B O 1
ATOM 1476 N N . VAL B 1 43 ? -1.44 11.461 14.914 1 98.06 43 VAL B N 1
ATOM 1477 C CA . VAL B 1 43 ? -1.206 10.977 16.266 1 98.06 43 VAL B CA 1
ATOM 1478 C C . VAL B 1 43 ? -1.332 12.125 17.266 1 98.06 43 VAL B C 1
ATOM 1480 O O . VAL B 1 43 ? -2.133 12.062 18.203 1 98.06 43 VAL B O 1
ATOM 1483 N N . GLN B 1 44 ? -0.662 13.234 17 1 97.94 44 GLN B N 1
ATOM 1484 C CA . GLN B 1 44 ? -0.659 14.375 17.922 1 97.94 44 GLN B CA 1
ATOM 1485 C C . GLN B 1 44 ? -1.843 15.297 17.656 1 97.94 44 GLN B C 1
ATOM 1487 O O . GLN B 1 44 ? -2.129 16.188 18.453 1 97.94 44 GLN B O 1
ATOM 1492 N N . ARG B 1 45 ? -2.477 15.156 16.578 1 98.06 45 ARG B N 1
ATOM 1493 C CA . ARG B 1 45 ? -3.643 15.953 16.188 1 98.06 45 ARG B CA 1
ATOM 1494 C C . ARG B 1 45 ? -3.283 17.422 16.078 1 98.06 45 ARG B C 1
ATOM 1496 O O . ARG B 1 45 ? -4.082 18.297 16.438 1 98.06 45 ARG B O 1
ATOM 1503 N N . ASP B 1 46 ? -2.111 17.578 15.633 1 98.31 46 ASP B N 1
ATOM 1504 C CA . ASP B 1 46 ? -1.626 18.953 15.43 1 98.31 46 ASP B CA 1
ATOM 1505 C C . ASP B 1 46 ? -1.923 19.438 14.008 1 98.31 46 ASP B C 1
ATOM 1507 O O . ASP B 1 46 ? -1.125 19.219 13.094 1 98.31 46 ASP B O 1
ATOM 1511 N N . VAL B 1 47 ? -2.973 20.203 13.82 1 98.12 47 VAL B N 1
ATOM 1512 C CA . VAL B 1 47 ? -3.43 20.609 12.5 1 98.12 47 VAL B CA 1
ATOM 1513 C C . VAL B 1 47 ? -2.441 21.609 11.891 1 98.12 47 VAL B C 1
ATOM 1515 O O . VAL B 1 47 ? -2.416 21.797 10.672 1 98.12 47 VAL B O 1
ATOM 1518 N N . THR B 1 48 ? -1.612 22.25 12.688 1 98.38 48 THR B N 1
ATOM 1519 C CA . THR B 1 48 ? -0.633 23.188 12.148 1 98.38 48 THR B CA 1
ATOM 1520 C C . THR B 1 48 ? 0.442 22.453 11.359 1 98.38 48 THR B C 1
ATOM 1522 O O . THR B 1 48 ? 1.197 23.078 10.602 1 98.38 48 THR B O 1
ATOM 1525 N N . ALA B 1 49 ? 0.49 21.172 11.523 1 98.75 49 ALA B N 1
ATOM 1526 C CA . ALA B 1 49 ? 1.395 20.344 10.727 1 98.75 49 ALA B CA 1
ATOM 1527 C C . ALA B 1 49 ? 1.122 20.5 9.234 1 98.75 49 ALA B C 1
ATOM 1529 O O . ALA B 1 49 ? 2.031 20.359 8.414 1 98.75 49 ALA B O 1
ATOM 1530 N N . LEU B 1 50 ? -0.115 20.781 8.883 1 98.81 50 LEU B N 1
ATOM 1531 C CA . LEU B 1 50 ? -0.478 20.922 7.477 1 98.81 50 LEU B CA 1
ATOM 1532 C C . LEU B 1 50 ? 0.318 22.047 6.824 1 98.81 50 LEU B C 1
ATOM 1534 O O . LEU B 1 50 ? 0.797 21.906 5.699 1 98.81 50 LEU B O 1
ATOM 1538 N N . GLU B 1 51 ? 0.545 23.109 7.535 1 98.31 51 GLU B N 1
ATOM 1539 C CA . GLU B 1 51 ? 1.318 24.219 7.004 1 98.31 51 GLU B CA 1
ATOM 1540 C C . GLU B 1 51 ? 2.807 23.891 6.949 1 98.31 51 GLU B C 1
ATOM 1542 O O . GLU B 1 51 ? 3.52 24.344 6.055 1 98.31 51 GLU B O 1
ATOM 1547 N N . ARG B 1 52 ? 3.227 23.078 7.816 1 98.25 52 ARG B N 1
ATOM 1548 C CA . ARG B 1 52 ? 4.648 22.766 7.934 1 98.25 52 ARG B CA 1
ATOM 1549 C C . ARG B 1 52 ? 5.066 21.719 6.914 1 98.25 52 ARG B C 1
ATOM 1551 O O . ARG B 1 52 ? 6.156 21.797 6.344 1 98.25 52 ARG B O 1
ATOM 1558 N N . TYR B 1 53 ? 4.148 20.75 6.652 1 98.75 53 TYR B N 1
ATOM 1559 C CA . TYR B 1 53 ? 4.641 19.562 5.977 1 98.75 53 TYR B CA 1
ATOM 1560 C C . TYR B 1 53 ? 3.91 19.344 4.656 1 98.75 53 TYR B C 1
ATOM 1562 O O . TYR B 1 53 ? 4.363 18.562 3.811 1 98.75 53 TYR B O 1
ATOM 1570 N N . TRP B 1 54 ? 2.797 19.938 4.402 1 98.88 54 TRP B N 1
ATOM 1571 C CA . TRP B 1 54 ? 2.027 19.672 3.191 1 98.88 54 TRP B CA 1
ATOM 1572 C C . TRP B 1 54 ? 2.094 20.859 2.232 1 98.88 54 TRP B C 1
ATOM 1574 O O . TRP B 1 54 ? 2.104 22.016 2.664 1 98.88 54 TRP B O 1
ATOM 1584 N N . ASP B 1 55 ? 2.092 20.531 0.966 1 98.69 55 ASP B N 1
ATOM 1585 C CA . ASP B 1 55 ? 1.875 21.547 -0.069 1 98.69 55 ASP B CA 1
ATOM 1586 C C . ASP B 1 55 ? 0.41 21.969 -0.124 1 98.69 55 ASP B C 1
ATOM 1588 O O . ASP B 1 55 ? -0.489 21.125 -0.058 1 98.69 55 ASP B O 1
ATOM 1592 N N . PRO B 1 56 ? 0.099 23.266 -0.234 1 97.31 56 PRO B N 1
ATOM 1593 C CA . PRO B 1 56 ? -1.3 23.688 -0.322 1 97.31 56 PRO B CA 1
ATOM 1594 C C . PRO B 1 56 ? -2.01 23.125 -1.552 1 97.31 56 PRO B C 1
ATOM 1596 O O . PRO B 1 56 ? -3.238 23 -1.56 1 97.31 56 PRO B O 1
ATOM 1599 N N . GLY B 1 57 ? -1.302 22.844 -2.641 1 97.81 57 GLY B N 1
ATOM 1600 C CA . GLY B 1 57 ? -1.849 22.188 -3.826 1 97.81 57 GLY B CA 1
ATOM 1601 C C . GLY B 1 57 ? -1.787 20.672 -3.766 1 97.81 57 GLY B C 1
ATOM 1602 O O . GLY B 1 57 ? -1.683 20.016 -4.797 1 97.81 57 GLY B O 1
ATOM 1603 N N . TYR B 1 58 ? -1.796 20.172 -2.584 1 98.75 58 TYR B N 1
ATOM 1604 C CA . TYR B 1 58 ? -1.701 18.75 -2.295 1 98.75 58 TYR B CA 1
ATOM 1605 C C . TYR B 1 58 ? -2.635 17.953 -3.195 1 98.75 58 TYR B C 1
ATOM 1607 O O . TYR B 1 58 ? -3.857 18.109 -3.129 1 98.75 58 TYR B O 1
ATOM 1615 N N . ILE B 1 59 ? -2.066 17.016 -4.07 1 98.88 59 ILE B N 1
ATOM 1616 C CA . ILE B 1 59 ? -2.816 16.203 -5.02 1 98.88 59 ILE B CA 1
ATOM 1617 C C . ILE B 1 59 ? -3.275 14.914 -4.336 1 98.88 59 ILE B C 1
ATOM 1619 O O . ILE B 1 59 ? -2.463 14.188 -3.756 1 98.88 59 ILE B O 1
ATOM 1623 N N . GLN B 1 60 ? -4.578 14.703 -4.441 1 98.88 60 GLN B N 1
ATOM 1624 C CA . GLN B 1 60 ? -5.176 13.609 -3.678 1 98.88 60 GLN B CA 1
ATOM 1625 C C . GLN B 1 60 ? -5.715 12.523 -4.602 1 98.88 60 GLN B C 1
ATOM 1627 O O . GLN B 1 60 ? -6.512 12.805 -5.5 1 98.88 60 GLN B O 1
ATOM 1632 N N . HIS B 1 61 ? -5.27 11.242 -4.371 1 98.94 61 HIS B N 1
ATOM 1633 C CA . HIS B 1 61 ? -5.75 10.125 -5.172 1 98.94 61 HIS B CA 1
ATOM 1634 C C . HIS B 1 61 ? -6.621 9.188 -4.344 1 98.94 61 HIS B C 1
ATOM 1636 O O . HIS B 1 61 ? -7.098 8.172 -4.848 1 98.94 61 HIS B O 1
ATOM 1642 N N . ASN B 1 62 ? -6.77 9.461 -2.992 1 98.75 62 ASN B N 1
ATOM 1643 C CA . ASN B 1 62 ? -7.844 8.805 -2.258 1 98.75 62 ASN B CA 1
ATOM 1644 C C . ASN B 1 62 ? -9.211 9.086 -2.885 1 98.75 62 ASN B C 1
ATOM 1646 O O . ASN B 1 62 ? -9.562 10.242 -3.121 1 98.75 62 ASN B O 1
ATOM 1650 N N . PRO B 1 63 ? -9.93 8.086 -3.119 1 98.81 63 PRO B N 1
ATOM 1651 C CA . PRO B 1 63 ? -11.141 8.305 -3.92 1 98.81 63 PRO B CA 1
ATOM 1652 C C . PRO B 1 63 ? -12.242 9.023 -3.145 1 98.81 63 PRO B C 1
ATOM 1654 O O . PRO B 1 63 ? -13.305 9.297 -3.695 1 98.81 63 PRO B O 1
ATOM 1657 N N . ARG B 1 64 ? -12.055 9.383 -1.925 1 98.19 64 ARG B N 1
ATOM 1658 C CA . ARG B 1 64 ? -13.109 9.984 -1.111 1 98.19 64 ARG B CA 1
ATOM 1659 C C . ARG B 1 64 ? -12.719 11.391 -0.67 1 98.19 64 ARG B C 1
ATOM 1661 O O . ARG B 1 64 ? -13.438 12.023 0.108 1 98.19 64 ARG B O 1
ATOM 1668 N N . MET B 1 65 ? -11.547 11.859 -1.108 1 98.56 65 MET B N 1
ATOM 1669 C CA . MET B 1 65 ? -11.047 13.133 -0.598 1 98.56 65 MET B CA 1
ATOM 1670 C C . MET B 1 65 ? -10.758 14.102 -1.74 1 98.56 65 MET B C 1
ATOM 1672 O O . MET B 1 65 ? -10.266 13.695 -2.797 1 98.56 65 MET B O 1
ATOM 1676 N N . PRO B 1 66 ? -10.961 15.391 -1.528 1 98.81 66 PRO B N 1
ATOM 1677 C CA . PRO B 1 66 ? -10.578 16.406 -2.516 1 98.81 66 PRO B CA 1
ATOM 1678 C C . PRO B 1 66 ? -9.094 16.766 -2.449 1 98.81 66 PRO B C 1
ATOM 1680 O O . PRO B 1 66 ? -8.406 16.391 -1.488 1 98.81 66 PRO B O 1
ATOM 1683 N N . ASN B 1 67 ? -8.664 17.438 -3.477 1 98.88 67 ASN B N 1
ATOM 1684 C CA . ASN B 1 67 ? -7.336 18.047 -3.418 1 98.88 67 ASN B CA 1
ATOM 1685 C C . ASN B 1 67 ? -7.242 19.078 -2.297 1 98.88 67 ASN B C 1
ATOM 1687 O O . ASN B 1 67 ? -8.266 19.516 -1.767 1 98.88 67 ASN B O 1
ATOM 1691 N N . GLY B 1 68 ? -6.012 19.406 -1.944 1 98.81 68 GLY B N 1
ATOM 1692 C CA . GLY B 1 68 ? -5.773 20.406 -0.923 1 98.81 68 GLY B CA 1
ATOM 1693 C C . GLY B 1 68 ? -5.746 19.844 0.483 1 98.81 68 GLY B C 1
ATOM 1694 O O . GLY B 1 68 ? -5.789 18.625 0.665 1 98.81 68 GLY B O 1
ATOM 1695 N N . THR B 1 69 ? -5.609 20.703 1.517 1 98.69 69 THR B N 1
ATOM 1696 C CA . THR B 1 69 ? -5.379 20.219 2.873 1 98.69 69 THR B CA 1
ATOM 1697 C C . THR B 1 69 ? -6.578 20.516 3.766 1 98.69 69 THR B C 1
ATOM 1699 O O . THR B 1 69 ? -6.637 20.062 4.91 1 98.69 69 THR B O 1
ATOM 1702 N N . GLU B 1 70 ? -7.578 21.203 3.217 1 98.31 70 GLU B N 1
ATOM 1703 C CA . GLU B 1 70 ? -8.695 21.641 4.051 1 98.31 70 GLU B CA 1
ATOM 1704 C C . GLU B 1 70 ? -9.492 20.453 4.57 1 98.31 70 GLU B C 1
ATOM 1706 O O . GLU B 1 70 ? -9.938 20.453 5.719 1 98.31 70 GLU B O 1
ATOM 1711 N N . PHE B 1 71 ? -9.781 19.531 3.752 1 98.31 71 PHE B N 1
ATOM 1712 C CA . 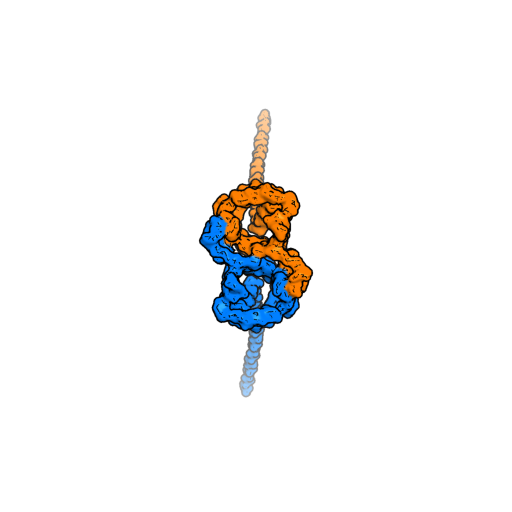PHE B 1 71 ? -10.5 18.344 4.195 1 98.31 71 PHE B CA 1
ATOM 1713 C C . PHE B 1 71 ? -9.781 17.672 5.355 1 98.31 71 PHE B C 1
ATOM 1715 O O . PHE B 1 71 ? -10.406 17.281 6.344 1 98.31 71 PHE B O 1
ATOM 1722 N N . LEU B 1 72 ? -8.414 17.531 5.211 1 98.56 72 LEU B N 1
ATOM 1723 C CA . LEU B 1 72 ? -7.633 16.922 6.281 1 98.56 72 LEU B CA 1
ATOM 1724 C C . LEU B 1 72 ? -7.77 17.719 7.578 1 98.56 72 LEU B C 1
ATOM 1726 O O . LEU B 1 72 ? -7.898 17.141 8.656 1 98.56 72 LEU B O 1
ATOM 1730 N N . ARG B 1 73 ? -7.723 19 7.453 1 98.5 73 ARG B N 1
ATOM 1731 C CA . ARG B 1 73 ? -7.879 19.875 8.617 1 98.5 73 ARG B CA 1
ATOM 1732 C C . ARG B 1 73 ? -9.195 19.594 9.336 1 98.5 73 ARG B C 1
ATOM 1734 O O . ARG B 1 73 ? -9.211 19.391 10.547 1 98.5 73 ARG B O 1
ATOM 1741 N N . ARG B 1 74 ? -10.258 19.547 8.602 1 98.19 74 ARG B N 1
ATOM 1742 C CA . ARG B 1 74 ? -11.578 19.312 9.188 1 98.19 74 ARG B CA 1
ATOM 1743 C C . ARG B 1 74 ? -11.703 17.906 9.734 1 98.19 74 ARG B C 1
ATOM 1745 O O . ARG B 1 74 ? -12.258 17.703 10.812 1 98.19 74 ARG B O 1
ATOM 1752 N N . PHE B 1 75 ? -11.203 17 9.008 1 97.94 75 PHE B N 1
ATOM 1753 C CA . PHE B 1 75 ? -11.297 15.586 9.367 1 97.94 75 PHE B CA 1
ATOM 1754 C C . PHE B 1 75 ? -10.609 15.312 10.695 1 97.94 75 PHE B C 1
ATOM 1756 O O . PHE B 1 75 ? -11.203 14.734 11.609 1 97.94 75 PHE B O 1
ATOM 1763 N N . VAL B 1 76 ? -9.352 15.75 10.797 1 98 76 VAL B N 1
ATOM 1764 C CA . VAL B 1 76 ? -8.57 15.516 12.008 1 98 76 VAL B CA 1
ATOM 1765 C C . VAL B 1 76 ? -9.227 16.219 13.195 1 98 76 VAL B C 1
ATOM 1767 O O . VAL B 1 76 ? -9.281 15.656 14.297 1 98 76 VAL B O 1
ATOM 1770 N N . SER B 1 77 ? -9.82 17.375 12.977 1 97.38 77 SER B N 1
ATOM 1771 C CA . SER B 1 77 ? -10.492 18.141 14.031 1 97.38 77 SER B CA 1
ATOM 1772 C C . SER B 1 77 ? -11.758 17.422 14.5 1 97.38 77 SER B C 1
ATOM 1774 O O . SER B 1 77 ? -12.219 17.656 15.617 1 97.38 77 SER B O 1
ATOM 1776 N N . SER B 1 78 ? -12.25 16.578 13.672 1 97.44 78 SER B N 1
ATOM 1777 C CA . SER B 1 78 ? -13.516 15.922 13.977 1 97.44 78 SER B CA 1
ATOM 1778 C C . SER B 1 78 ? -13.289 14.586 14.672 1 97.44 78 SER B C 1
ATOM 1780 O O . SER B 1 78 ? -14.234 13.977 15.188 1 97.44 78 SER B O 1
ATOM 1782 N N . LEU B 1 79 ? -12.07 14.078 14.688 1 97.5 79 LEU B N 1
ATOM 1783 C CA . LEU B 1 79 ? -11.773 12.758 15.242 1 97.5 79 LEU B CA 1
ATOM 1784 C C . LEU B 1 79 ? -12.031 12.734 16.75 1 97.5 79 LEU B C 1
ATOM 1786 O O . LEU B 1 79 ? -11.711 13.703 17.453 1 97.5 79 LEU B O 1
ATOM 1790 N N . LYS B 1 80 ? -12.555 11.625 17.188 1 97.06 80 LYS B N 1
ATOM 1791 C CA . LYS B 1 80 ? -12.75 11.422 18.625 1 97.06 80 LYS B CA 1
ATOM 1792 C C . LYS B 1 80 ? -11.422 11.148 19.328 1 97.06 80 LYS B C 1
ATOM 1794 O O . LYS B 1 80 ? -10.469 10.68 18.703 1 97.06 80 LYS B O 1
ATOM 1799 N N . PRO B 1 81 ? -11.375 11.344 20.594 1 95.56 81 PRO B N 1
ATOM 1800 C CA . PRO B 1 81 ? -10.125 11.172 21.328 1 95.56 81 PRO B CA 1
ATOM 1801 C C . PRO B 1 81 ? -9.586 9.75 21.266 1 95.56 81 PRO B C 1
ATOM 1803 O O . PRO B 1 81 ? -8.375 9.531 21.359 1 95.56 81 PRO B O 1
ATOM 1806 N N . GLU B 1 82 ? -10.477 8.82 21.047 1 95.88 82 GLU B N 1
ATOM 1807 C CA . GLU B 1 82 ? -10.055 7.422 21.094 1 95.88 82 GLU B CA 1
ATOM 1808 C C . GLU B 1 82 ? -9.492 6.973 19.75 1 95.88 82 GLU B C 1
ATOM 1810 O O . GLU B 1 82 ? -8.898 5.895 19.656 1 95.88 82 GLU B O 1
ATOM 1815 N N . ALA B 1 83 ? -9.695 7.816 18.797 1 97.94 83 ALA B N 1
ATOM 1816 C CA . ALA B 1 83 ? -9.156 7.465 17.484 1 97.94 83 ALA B CA 1
ATOM 1817 C C . ALA B 1 83 ? -7.633 7.355 17.531 1 97.94 83 ALA B C 1
ATOM 1819 O O . ALA B 1 83 ? -6.965 8.164 18.188 1 97.94 83 ALA B O 1
ATOM 1820 N N . ARG B 1 84 ? -7.078 6.332 16.812 1 98.06 84 ARG B N 1
ATOM 1821 C CA . ARG B 1 84 ? -5.648 6.047 16.875 1 98.06 84 ARG B CA 1
ATOM 1822 C C . ARG B 1 84 ? -5.102 5.68 15.5 1 98.06 84 ARG B C 1
ATOM 1824 O O . ARG B 1 84 ? -5.727 4.914 14.766 1 98.06 84 ARG B O 1
ATOM 1831 N N . TYR B 1 85 ? -4.031 6.262 15.211 1 98.62 85 TYR B N 1
ATOM 1832 C CA . TYR B 1 85 ? -3.236 5.895 14.039 1 98.62 85 TYR B CA 1
ATOM 1833 C C . TYR B 1 85 ? -1.933 5.223 14.461 1 98.62 85 TYR B C 1
ATOM 1835 O O . TYR B 1 85 ? -1.22 5.73 15.328 1 98.62 85 TYR B O 1
ATOM 1843 N N . GLU B 1 86 ? -1.589 4.094 13.836 1 98.44 86 GLU B N 1
ATOM 1844 C CA . GLU B 1 86 ? -0.356 3.35 14.078 1 98.44 86 GLU B CA 1
ATOM 1845 C C . GLU B 1 86 ? 0.416 3.125 12.773 1 98.44 86 GLU B C 1
ATOM 1847 O O . GLU B 1 86 ? 0.045 2.273 11.969 1 98.44 86 GLU B O 1
ATOM 1852 N N . PRO B 1 87 ? 1.516 3.896 12.594 1 98.12 87 PRO B N 1
ATOM 1853 C CA . PRO B 1 87 ? 2.371 3.574 11.445 1 98.12 87 PRO B CA 1
ATOM 1854 C C . PRO B 1 87 ? 3.189 2.303 11.664 1 98.12 87 PRO B C 1
ATOM 1856 O O . PRO B 1 87 ? 3.639 2.035 12.781 1 98.12 87 PRO B O 1
ATOM 1859 N N . GLY B 1 88 ? 3.32 1.517 10.625 1 97.62 88 GLY B N 1
ATOM 1860 C CA . GLY B 1 88 ? 4.141 0.317 10.617 1 97.62 88 GLY B CA 1
ATOM 1861 C C . GLY B 1 88 ? 5.324 0.415 9.664 1 97.62 88 GLY B C 1
ATOM 1862 O O . GLY B 1 88 ? 6.098 1.373 9.727 1 97.62 88 GLY B O 1
ATOM 1863 N N . LEU B 1 89 ? 5.426 -0.481 8.734 1 97.69 89 LEU B N 1
ATOM 1864 C CA . LEU B 1 89 ? 6.508 -0.522 7.754 1 97.69 89 LEU B CA 1
ATOM 1865 C C . LEU B 1 89 ? 6.512 0.736 6.891 1 97.69 89 LEU B C 1
ATOM 1867 O O . LEU B 1 89 ? 5.453 1.192 6.449 1 97.69 89 LEU B O 1
ATOM 1871 N N . VAL B 1 90 ? 7.715 1.295 6.746 1 98.12 90 VAL B N 1
ATOM 1872 C CA . VAL B 1 90 ? 7.898 2.477 5.91 1 98.12 90 VAL B CA 1
ATOM 1873 C C . VAL B 1 90 ? 8.969 2.205 4.855 1 98.12 90 VAL B C 1
ATOM 1875 O O . VAL B 1 90 ? 10.078 1.772 5.188 1 98.12 90 VAL B O 1
ATOM 1878 N N . LEU B 1 91 ? 8.578 2.445 3.605 1 97.81 91 LEU B N 1
ATOM 1879 C CA . LEU B 1 91 ? 9.516 2.262 2.5 1 97.81 91 LEU B CA 1
ATOM 1880 C C . LEU B 1 91 ? 9.781 3.582 1.784 1 97.81 91 LEU B C 1
ATOM 1882 O O . LEU B 1 91 ? 8.852 4.363 1.558 1 97.81 91 LEU B O 1
ATOM 1886 N N . GLU B 1 92 ? 11.062 3.752 1.464 1 96.69 92 GLU B N 1
ATOM 1887 C CA . GLU B 1 92 ? 11.461 4.953 0.732 1 96.69 92 GLU B CA 1
ATOM 1888 C C . GLU B 1 92 ? 12.156 4.594 -0.581 1 96.69 92 GLU B C 1
ATOM 1890 O O . GLU B 1 92 ? 12.992 3.693 -0.622 1 96.69 92 GLU B O 1
ATOM 1895 N N . SER B 1 93 ? 11.727 5.219 -1.664 1 94.12 93 SER B N 1
ATOM 1896 C CA . SER B 1 93 ? 12.383 5.16 -2.967 1 94.12 93 SER B CA 1
ATOM 1897 C C . SER B 1 93 ? 12.359 6.52 -3.656 1 94.12 93 SER B C 1
ATOM 1899 O O . SER B 1 93 ? 11.344 6.914 -4.227 1 94.12 93 SER B O 1
ATOM 1901 N N . GLY B 1 94 ? 13.523 7.164 -3.621 1 93.06 94 GLY B N 1
ATOM 1902 C CA . GLY B 1 94 ? 13.555 8.508 -4.176 1 93.06 94 GLY B CA 1
ATOM 1903 C C . GLY B 1 94 ? 12.617 9.469 -3.471 1 93.06 94 GLY B C 1
ATOM 1904 O O . GLY B 1 94 ? 12.68 9.625 -2.25 1 93.06 94 GLY B O 1
ATOM 1905 N N . GLU B 1 95 ? 11.711 10 -4.234 1 97.12 95 GLU B N 1
ATOM 1906 C CA . GLU B 1 95 ? 10.812 11.008 -3.68 1 97.12 95 GLU B CA 1
ATOM 1907 C C . GLU B 1 95 ? 9.555 10.367 -3.104 1 97.12 95 GLU B C 1
ATOM 1909 O O . GLU B 1 95 ? 8.648 11.07 -2.643 1 97.12 95 GLU B O 1
ATOM 1914 N N . PHE B 1 96 ? 9.516 9.055 -3.164 1 98.38 96 PHE B N 1
ATOM 1915 C CA . PHE B 1 96 ? 8.297 8.383 -2.705 1 98.38 96 PHE B CA 1
ATOM 1916 C C . PHE B 1 96 ? 8.547 7.672 -1.378 1 98.38 96 PHE B C 1
ATOM 1918 O O . PHE B 1 96 ? 9.602 7.074 -1.172 1 98.38 96 PHE B O 1
ATOM 1925 N N . VAL B 1 97 ? 7.57 7.797 -0.503 1 98.69 97 VAL B N 1
ATOM 1926 C CA . VAL B 1 97 ? 7.551 7.07 0.76 1 98.69 97 VAL B CA 1
ATOM 1927 C C . VAL B 1 97 ? 6.207 6.359 0.926 1 98.69 97 VAL B C 1
ATOM 1929 O O . VAL B 1 97 ? 5.148 6.973 0.749 1 98.69 97 VAL B O 1
ATOM 1932 N N . ALA B 1 98 ? 6.254 5.102 1.203 1 98.75 98 ALA B N 1
ATOM 1933 C CA . ALA B 1 98 ? 5.059 4.328 1.528 1 98.75 98 ALA B CA 1
ATOM 1934 C C . ALA B 1 98 ? 5.008 4 3.018 1 98.75 98 ALA B C 1
ATOM 1936 O O . ALA B 1 98 ? 6.027 3.664 3.623 1 98.75 98 ALA B O 1
ATOM 1937 N N . VAL B 1 99 ? 3.814 4.117 3.596 1 98.81 99 VAL B N 1
ATOM 1938 C CA . VAL B 1 99 ? 3.613 3.789 5.004 1 98.81 99 VAL B CA 1
ATOM 1939 C C . VAL B 1 99 ? 2.471 2.787 5.141 1 98.81 99 VAL B C 1
ATOM 1941 O O . VAL B 1 99 ? 1.337 3.07 4.742 1 98.81 99 VAL B O 1
ATOM 1944 N N . HIS B 1 100 ? 2.764 1.601 5.602 1 98.94 100 HIS B N 1
ATOM 1945 C CA . HIS B 1 100 ? 1.752 0.657 6.062 1 98.94 100 HIS B CA 1
ATOM 1946 C C . HIS B 1 100 ? 1.238 1.033 7.449 1 98.94 100 HIS B C 1
ATOM 1948 O O . HIS B 1 100 ? 2.027 1.248 8.375 1 98.94 100 HIS B O 1
ATOM 1954 N N . GLY B 1 101 ? -0.131 1.177 7.551 1 98.75 101 GLY B N 1
ATOM 1955 C CA . GLY B 1 101 ? -0.631 1.674 8.82 1 98.75 101 GLY B CA 1
ATOM 1956 C C . GLY B 1 101 ? -2.008 1.141 9.172 1 98.75 101 GLY B C 1
ATOM 1957 O O . GLY B 1 101 ? -2.674 0.53 8.336 1 98.75 101 GLY B O 1
ATOM 1958 N N . ARG B 1 102 ? -2.354 1.372 10.383 1 98.81 102 ARG B N 1
ATOM 1959 C CA . ARG B 1 102 ? -3.643 0.959 10.93 1 98.81 102 ARG B CA 1
ATOM 1960 C C . ARG B 1 102 ? -4.375 2.139 11.555 1 98.81 102 ARG B C 1
ATOM 1962 O O . ARG B 1 102 ? -3.771 2.939 12.273 1 98.81 102 ARG B O 1
ATOM 1969 N N . TYR B 1 103 ? -5.617 2.279 11.266 1 98.5 103 TYR B N 1
ATOM 1970 C CA . TYR B 1 103 ? -6.496 3.332 11.758 1 98.5 103 TYR B CA 1
ATOM 1971 C C . TYR B 1 103 ? -7.637 2.746 12.586 1 98.5 103 TYR B C 1
ATOM 1973 O O . TYR B 1 103 ? -8.445 1.968 12.078 1 98.5 103 TYR B O 1
ATOM 1981 N N . THR B 1 104 ? -7.699 3.117 13.812 1 98.44 104 THR B N 1
ATOM 1982 C CA . THR B 1 104 ? -8.797 2.732 14.695 1 98.44 104 THR B CA 1
ATOM 1983 C C . THR B 1 104 ? -9.609 3.955 15.109 1 98.44 104 THR B C 1
ATOM 1985 O O . THR B 1 104 ? -9.039 4.977 15.508 1 98.44 104 THR B O 1
ATOM 1988 N N . GLY B 1 105 ? -10.945 3.85 14.93 1 97.19 105 GLY B N 1
ATOM 1989 C CA . GLY B 1 105 ? -11.789 4.965 15.32 1 97.19 105 GLY B CA 1
ATOM 1990 C C . GLY B 1 105 ? -11.977 5.992 14.219 1 97.19 105 GLY B C 1
ATOM 1991 O O . GLY B 1 105 ? -12.578 7.043 14.438 1 97.19 105 GLY B O 1
ATOM 1992 N N . PHE B 1 106 ? -11.391 5.73 13.023 1 95.06 106 PHE B N 1
ATOM 1993 C CA . PHE B 1 106 ? -11.547 6.617 11.875 1 95.06 106 PHE B CA 1
ATOM 1994 C C . PHE B 1 106 ? -12.805 6.266 11.086 1 95.06 106 PHE B C 1
ATOM 1996 O O . PHE B 1 106 ? -13.32 7.09 10.328 1 95.06 106 PHE B O 1
ATOM 2003 N N . ALA B 1 107 ? -13.18 5.059 11.219 1 94.25 107 ALA B N 1
ATOM 2004 C CA . ALA B 1 107 ? -14.414 4.484 10.688 1 94.25 107 ALA B CA 1
ATOM 2005 C C . ALA B 1 107 ? -15.047 3.521 11.695 1 94.25 107 ALA B C 1
ATOM 2007 O O . ALA B 1 107 ? -14.562 3.393 12.82 1 94.25 107 ALA B O 1
ATOM 2008 N N . GLU B 1 108 ? -16.156 2.957 11.289 1 94.88 108 GLU B N 1
ATOM 2009 C CA . GLU B 1 108 ? -16.828 2.029 12.188 1 94.88 108 GLU B CA 1
ATOM 2010 C C . GLU B 1 108 ? -15.938 0.849 12.547 1 94.88 108 GLU B C 1
ATOM 2012 O O . GLU B 1 108 ? -15.875 0.436 13.711 1 94.88 108 GLU B O 1
ATOM 2017 N N . LYS B 1 109 ? -15.242 0.386 11.555 1 96.81 109 LYS B N 1
ATOM 2018 C CA . LYS B 1 109 ? -14.289 -0.698 11.75 1 96.81 109 LYS B CA 1
ATOM 2019 C C . LYS B 1 109 ? -12.852 -0.196 11.617 1 96.81 109 LYS B C 1
ATOM 2021 O O . LYS B 1 109 ? -12.609 0.829 10.977 1 96.81 109 LYS B O 1
ATOM 2026 N N . ALA B 1 110 ? -11.961 -0.984 12.234 1 98.38 110 ALA B N 1
ATOM 2027 C CA . ALA B 1 110 ? -10.547 -0.676 12.008 1 98.38 110 ALA B CA 1
ATOM 2028 C C . ALA B 1 110 ? -10.172 -0.843 10.539 1 98.38 110 ALA B C 1
ATOM 2030 O O . ALA B 1 110 ? -10.656 -1.759 9.875 1 98.38 110 ALA B O 1
ATOM 2031 N N . MET B 1 111 ? -9.359 0.118 10.109 1 98.69 111 MET B N 1
ATOM 2032 C CA . MET B 1 111 ? -8.914 0.099 8.727 1 98.69 111 MET B CA 1
ATOM 2033 C C . MET B 1 111 ? -7.406 -0.148 8.641 1 98.69 111 MET B C 1
ATOM 2035 O O . MET B 1 111 ? -6.648 0.312 9.492 1 98.69 111 MET B O 1
ATOM 2039 N N . VAL B 1 112 ? -6.957 -0.916 7.656 1 98.94 112 VAL B N 1
ATOM 2040 C CA . VAL B 1 112 ? -5.559 -1.033 7.262 1 98.94 112 VAL B CA 1
ATOM 2041 C C . VAL B 1 112 ? -5.336 -0.337 5.922 1 98.94 112 VAL B C 1
ATOM 2043 O O . VAL B 1 112 ? -6.156 -0.457 5.012 1 98.94 112 VAL B O 1
ATOM 2046 N N . ALA B 1 113 ? -4.223 0.409 5.824 1 98.88 113 ALA B N 1
ATOM 2047 C CA . ALA B 1 113 ? -3.951 1.155 4.598 1 98.88 113 ALA B CA 1
ATOM 2048 C C . ALA B 1 113 ? -2.467 1.111 4.25 1 98.88 113 ALA B C 1
ATOM 2050 O O . ALA B 1 113 ? -1.627 0.825 5.105 1 98.88 113 ALA B O 1
ATOM 2051 N N . VAL B 1 114 ? -2.191 1.249 3.029 1 98.94 114 VAL B N 1
ATOM 2052 C CA . VAL B 1 114 ? -0.872 1.703 2.604 1 98.94 114 VAL B CA 1
ATOM 2053 C C . VAL B 1 114 ? -0.99 3.059 1.911 1 98.94 114 VAL B C 1
ATOM 2055 O O . VAL B 1 114 ? -1.69 3.189 0.906 1 98.94 114 VAL B O 1
ATOM 2058 N N . ASP B 1 115 ? -0.326 4 2.471 1 98.88 115 ASP B N 1
ATOM 2059 C CA . ASP B 1 115 ? -0.233 5.348 1.92 1 98.88 115 ASP B CA 1
ATOM 2060 C C . ASP B 1 115 ? 1.077 5.543 1.16 1 98.88 115 ASP B C 1
ATOM 2062 O O . ASP B 1 115 ? 2.135 5.098 1.611 1 98.88 115 ASP B O 1
ATOM 2066 N N . ILE B 1 116 ? 0.989 6.184 0.015 1 98.94 116 ILE B N 1
ATOM 2067 C CA . ILE B 1 116 ? 2.168 6.57 -0.753 1 98.94 116 ILE B CA 1
ATOM 2068 C C . ILE B 1 116 ? 2.203 8.086 -0.917 1 98.94 116 ILE B C 1
ATOM 2070 O O . ILE B 1 116 ? 1.26 8.688 -1.439 1 98.94 116 ILE B O 1
ATOM 2074 N N . PHE B 1 117 ? 3.293 8.633 -0.472 1 98.94 117 PHE B N 1
ATOM 2075 C CA . PHE B 1 117 ? 3.471 10.078 -0.561 1 98.94 117 PHE B CA 1
ATOM 2076 C C . PHE B 1 117 ? 4.602 10.43 -1.52 1 98.94 117 PHE B C 1
ATOM 2078 O O . PHE B 1 117 ? 5.641 9.766 -1.532 1 98.94 117 PHE B O 1
ATOM 2085 N N . ARG B 1 118 ? 4.398 11.445 -2.305 1 98.81 118 ARG B N 1
ATOM 2086 C CA . ARG B 1 118 ? 5.5 12.102 -3.008 1 98.81 118 ARG B CA 1
ATOM 2087 C C . ARG B 1 118 ? 5.992 13.32 -2.236 1 98.81 118 ARG B C 1
ATOM 2089 O O . ARG B 1 118 ? 5.191 14.141 -1.785 1 98.81 118 ARG B O 1
ATOM 2096 N N . VAL B 1 119 ? 7.293 13.391 -2.021 1 98.69 119 VAL B N 1
ATOM 2097 C CA . VAL B 1 119 ? 7.906 14.484 -1.28 1 98.69 119 VAL B CA 1
ATOM 2098 C C . VAL B 1 119 ? 8.734 15.352 -2.229 1 98.69 119 VAL B C 1
ATOM 2100 O O . VAL B 1 119 ? 9.555 14.836 -2.99 1 98.69 119 VAL B O 1
ATOM 2103 N N . ARG B 1 120 ? 8.43 16.594 -2.252 1 97.75 120 ARG B N 1
ATOM 2104 C CA . ARG B 1 120 ? 9.219 17.578 -2.992 1 97.75 120 ARG B CA 1
ATOM 2105 C C . ARG B 1 120 ? 9.469 18.828 -2.154 1 97.75 120 ARG B C 1
ATOM 2107 O O . ARG B 1 120 ? 8.547 19.359 -1.537 1 97.75 120 ARG B O 1
ATOM 2114 N N . ASN B 1 121 ? 10.758 19.25 -2.117 1 95.38 121 ASN B N 1
ATOM 2115 C CA . ASN B 1 121 ? 11.148 20.484 -1.426 1 95.38 121 ASN B CA 1
ATOM 2116 C C . ASN B 1 121 ? 10.688 20.469 0.028 1 95.38 121 ASN B C 1
ATOM 2118 O O . ASN B 1 121 ? 10.125 21.453 0.51 1 95.38 121 ASN B O 1
ATOM 2122 N N . GLY B 1 122 ? 10.703 19.344 0.625 1 96.69 122 GLY B N 1
ATOM 2123 C CA . GLY B 1 122 ? 10.445 19.203 2.051 1 96.69 122 GLY B CA 1
ATOM 2124 C C . GLY B 1 122 ? 8.969 19.188 2.389 1 96.69 122 GLY B C 1
ATOM 2125 O O . GLY B 1 122 ? 8.586 19.406 3.541 1 96.69 122 GLY B O 1
ATOM 2126 N N . LYS B 1 123 ? 8.141 18.938 1.383 1 98.56 123 LYS B N 1
ATOM 2127 C CA . LYS B 1 123 ? 6.695 18.891 1.596 1 98.56 123 LYS B CA 1
ATOM 2128 C C . LYS B 1 123 ? 6.078 17.656 0.958 1 98.56 123 LYS B C 1
ATOM 2130 O O . LYS B 1 123 ? 6.586 17.156 -0.048 1 98.56 123 LYS B O 1
ATOM 2135 N N . LEU B 1 124 ? 5.016 17.203 1.565 1 98.94 124 LEU B N 1
ATOM 2136 C CA . LEU B 1 124 ? 4.145 16.234 0.901 1 98.94 124 LEU B CA 1
ATOM 2137 C C . LEU B 1 124 ? 3.318 16.906 -0.188 1 98.94 124 LEU B C 1
ATOM 2139 O O . LEU B 1 124 ? 2.543 17.828 0.093 1 98.94 124 LEU B O 1
ATOM 2143 N N . VAL B 1 125 ? 3.439 16.422 -1.434 1 98.88 125 VAL B N 1
ATOM 2144 C CA . VAL B 1 125 ? 2.822 17.172 -2.52 1 98.88 125 VAL B CA 1
ATOM 2145 C C . VAL B 1 125 ? 1.749 16.312 -3.195 1 98.88 125 VAL B C 1
ATOM 2147 O O . VAL B 1 125 ? 0.889 16.844 -3.908 1 98.88 125 VAL B O 1
ATOM 2150 N N . GLU B 1 126 ? 1.806 15 -3.055 1 98.94 126 GLU B N 1
ATOM 2151 C CA . GLU B 1 126 ? 0.92 14.062 -3.74 1 98.94 126 GLU B CA 1
ATOM 2152 C C . GLU B 1 126 ? 0.741 12.781 -2.936 1 98.94 126 GLU B C 1
ATOM 2154 O O . GLU B 1 126 ? 1.659 12.344 -2.236 1 98.94 126 GLU B O 1
ATOM 2159 N N . HIS B 1 127 ? -0.456 12.242 -2.988 1 98.94 127 HIS B N 1
ATOM 2160 C CA . HIS B 1 127 ? -0.806 11.141 -2.09 1 98.94 127 HIS B CA 1
ATOM 2161 C C . HIS B 1 127 ? -1.658 10.102 -2.803 1 98.94 127 HIS B C 1
ATOM 2163 O O . HIS B 1 127 ? -2.688 10.43 -3.395 1 98.94 127 HIS B O 1
ATOM 2169 N N . TRP B 1 128 ? -1.227 8.852 -2.842 1 98.94 128 TRP B N 1
ATOM 2170 C CA . TRP B 1 128 ? -2.02 7.672 -3.168 1 98.94 128 TRP B CA 1
ATOM 2171 C C . TRP B 1 128 ? -2.223 6.797 -1.937 1 98.94 128 TRP B C 1
ATOM 2173 O O . TRP B 1 128 ? -1.42 6.832 -1.002 1 98.94 128 TRP B O 1
ATOM 2183 N N . ASP B 1 129 ? -3.299 6.039 -1.96 1 98.88 129 ASP B N 1
ATOM 2184 C CA . ASP B 1 129 ? -3.432 5.02 -0.922 1 98.88 129 ASP B CA 1
ATOM 2185 C C . ASP B 1 129 ? -4.395 3.916 -1.356 1 98.88 129 ASP B C 1
ATOM 2187 O O . ASP B 1 129 ? -5.008 4.004 -2.422 1 98.88 129 ASP B O 1
ATOM 2191 N N . VAL B 1 130 ? -4.328 2.867 -0.697 1 98.94 130 VAL B N 1
ATOM 2192 C CA . VAL B 1 130 ? -5.312 1.789 -0.689 1 98.94 130 VAL B CA 1
ATOM 2193 C C . VAL B 1 130 ? -5.73 1.481 0.747 1 98.94 130 VAL B C 1
ATOM 2195 O O . VAL B 1 130 ? -4.883 1.384 1.639 1 98.94 130 VAL B O 1
ATOM 2198 N N . VAL B 1 131 ? -7.023 1.41 0.972 1 98.88 131 VAL B N 1
ATOM 2199 C CA . VAL B 1 131 ? -7.578 1.257 2.311 1 98.88 131 VAL B CA 1
ATOM 2200 C C . VAL B 1 131 ? -8.57 0.098 2.328 1 98.88 131 VAL B C 1
ATOM 2202 O O . VAL B 1 131 ? -9.391 -0.043 1.415 1 98.88 131 VAL B O 1
ATOM 2205 N N . GLN B 1 132 ? -8.5 -0.678 3.365 1 98.62 132 GLN B N 1
ATOM 2206 C CA . GLN B 1 132 ? -9.438 -1.783 3.494 1 98.62 132 GLN B CA 1
ATOM 2207 C C . GLN B 1 132 ? -9.75 -2.072 4.961 1 98.62 132 GLN B C 1
ATOM 2209 O O . GLN B 1 132 ? -8.938 -1.789 5.84 1 98.62 132 GLN B O 1
ATOM 2214 N N . GLU B 1 133 ? -10.93 -2.631 5.195 1 98.69 133 GLU B N 1
ATOM 2215 C CA . GLU B 1 133 ? -11.297 -3.033 6.547 1 98.69 133 GLU B CA 1
ATOM 2216 C C . GLU B 1 133 ? -10.375 -4.125 7.07 1 98.69 133 GLU B C 1
ATOM 2218 O O . GLU B 1 133 ? -10.016 -5.051 6.34 1 98.69 133 GLU B O 1
ATOM 2223 N N . GLU B 1 134 ? -10.023 -3.988 8.305 1 98.81 134 GLU B N 1
ATOM 2224 C CA . GLU B 1 134 ? -9.203 -5.02 8.938 1 98.81 134 GLU B CA 1
ATOM 2225 C C . GLU B 1 134 ? -10.016 -6.285 9.203 1 98.81 134 GLU B C 1
ATOM 2227 O O . GLU B 1 134 ? -11.172 -6.211 9.625 1 98.81 134 GLU B O 1
ATOM 2232 N N . VAL B 1 135 ? -9.43 -7.379 8.906 1 98.69 135 VAL B N 1
ATOM 2233 C CA . VAL B 1 135 ? -9.938 -8.688 9.297 1 98.69 135 VAL B CA 1
ATOM 2234 C C . VAL B 1 135 ? -9.055 -9.289 10.383 1 98.69 135 VAL B C 1
ATOM 2236 O O . VAL B 1 135 ? -7.844 -9.445 10.188 1 98.69 135 VAL B O 1
ATOM 2239 N N . PRO B 1 136 ? -9.664 -9.594 11.539 1 98.12 136 PRO B N 1
ATOM 2240 C CA . PRO B 1 136 ? -8.844 -10.172 12.609 1 98.12 136 PRO B CA 1
ATOM 2241 C C . PRO B 1 136 ? -8.172 -11.477 12.195 1 98.12 136 PRO B C 1
ATOM 2243 O O . PRO B 1 136 ? -8.727 -12.234 11.398 1 98.12 136 PRO B O 1
ATOM 2246 N N . ALA B 1 137 ? -7.055 -11.742 12.781 1 98.5 137 ALA B N 1
ATOM 2247 C CA . ALA B 1 137 ? -6.219 -12.883 12.406 1 98.5 137 ALA B CA 1
ATOM 2248 C C . ALA B 1 137 ? -6.992 -14.188 12.516 1 98.5 137 ALA B C 1
ATOM 2250 O O . ALA B 1 137 ? -6.836 -15.086 11.68 1 98.5 137 ALA B O 1
ATOM 2251 N N . ASP B 1 138 ? -7.793 -14.258 13.508 1 98.44 138 ASP B N 1
ATOM 2252 C CA . ASP B 1 138 ? -8.484 -15.516 13.758 1 98.44 138 ASP B CA 1
ATOM 2253 C C . ASP B 1 138 ? -9.594 -15.758 12.734 1 98.44 138 ASP B C 1
ATOM 2255 O O . ASP B 1 138 ? -10.227 -16.812 12.734 1 98.44 138 ASP B O 1
ATOM 2259 N N . LYS B 1 139 ? -9.812 -14.812 11.875 1 98.56 139 LYS B N 1
ATOM 2260 C CA . LYS B 1 139 ? -10.828 -14.953 10.836 1 98.56 139 LYS B CA 1
ATOM 2261 C C . LYS B 1 139 ? -10.188 -15.062 9.453 1 98.56 139 LYS B C 1
ATOM 2263 O O . LYS B 1 139 ? -10.883 -15.062 8.438 1 98.56 139 LYS B O 1
ATOM 2268 N N . THR B 1 140 ? -8.875 -15.086 9.414 1 98.75 140 THR B N 1
ATOM 2269 C CA . THR B 1 140 ? -8.18 -15.258 8.148 1 98.75 140 THR B CA 1
ATOM 2270 C C . THR B 1 140 ? -7.844 -16.719 7.91 1 98.75 140 THR B C 1
ATOM 2272 O O . THR B 1 140 ? -7.543 -17.453 8.852 1 98.75 140 THR B O 1
ATOM 2275 N N . PRO B 1 141 ? -7.766 -17.141 6.652 1 98.75 141 PRO B N 1
ATOM 2276 C CA . PRO B 1 141 ? -7.398 -18.531 6.367 1 98.75 141 PRO B CA 1
ATOM 2277 C C . PRO B 1 141 ? -5.98 -18.875 6.82 1 98.75 141 PRO B C 1
ATOM 2279 O O . PRO B 1 141 ? -5.699 -20.016 7.172 1 98.75 141 PRO B O 1
ATOM 2282 N N . SER B 1 142 ? -5.082 -17.906 6.867 1 98.75 142 SER B N 1
ATOM 2283 C CA . SER B 1 142 ? -3.678 -18.141 7.195 1 98.75 142 SER B CA 1
ATOM 2284 C C . SER B 1 142 ? -3.451 -18.125 8.703 1 98.75 142 SER B C 1
ATOM 2286 O O . SER B 1 142 ? -2.428 -18.609 9.188 1 98.75 142 SER B O 1
ATOM 2288 N N . GLY B 1 143 ? -4.328 -17.453 9.367 1 98.62 143 GLY B N 1
ATOM 2289 C CA . GLY B 1 143 ? -4.141 -17.219 10.797 1 98.62 143 GLY B CA 1
ATOM 2290 C C . GLY B 1 143 ? -3.262 -16.016 11.086 1 98.62 143 GLY B C 1
ATOM 2291 O O . GLY B 1 143 ? -2.957 -15.742 12.25 1 98.62 143 GLY B O 1
ATOM 2292 N N . ASN B 1 144 ? -2.814 -15.281 10.078 1 98.81 144 ASN B N 1
ATOM 2293 C CA . ASN B 1 144 ? -1.926 -14.141 10.258 1 98.81 144 ASN B CA 1
ATOM 2294 C C . ASN B 1 144 ? -2.686 -12.82 10.164 1 98.81 144 ASN B C 1
ATOM 2296 O O . ASN B 1 144 ? -3.666 -12.711 9.422 1 98.81 144 ASN B O 1
ATOM 2300 N N . ALA B 1 145 ? -2.164 -11.836 10.914 1 98.69 145 ALA B N 1
ATOM 2301 C CA . ALA B 1 145 ? -2.783 -10.508 10.922 1 98.69 145 ALA B CA 1
ATOM 2302 C C . ALA B 1 145 ? -2.377 -9.703 9.695 1 98.69 145 ALA B C 1
ATOM 2304 O O . ALA B 1 145 ? -1.264 -9.852 9.188 1 98.69 145 ALA B O 1
ATOM 2305 N N . MET B 1 146 ? -3.24 -8.859 9.312 1 98.88 146 MET B N 1
ATOM 2306 C CA . MET B 1 146 ? -2.984 -7.953 8.195 1 98.88 146 MET B CA 1
ATOM 2307 C C . MET B 1 146 ? -1.898 -6.945 8.547 1 98.88 146 MET B C 1
ATOM 2309 O O . MET B 1 146 ? -1.178 -6.469 7.668 1 98.88 146 MET B O 1
ATOM 2313 N N . PHE B 1 147 ? -1.806 -6.613 9.82 1 98.62 147 PHE B N 1
ATOM 2314 C CA . PHE B 1 147 ? -0.954 -5.555 10.352 1 98.62 147 PHE B CA 1
ATOM 2315 C C . PHE B 1 147 ? -0.454 -5.914 11.75 1 98.62 147 PHE B C 1
ATOM 2317 O O . PHE B 1 147 ? -1.179 -6.527 12.539 1 98.62 147 PHE B O 1
ATOM 2324 N N . PRO B 1 148 ? 0.843 -5.57 12.172 1 94.44 148 PRO B N 1
ATOM 2325 C CA . PRO B 1 148 ? 1.787 -4.844 11.32 1 94.44 148 PRO B CA 1
ATOM 2326 C C . PRO B 1 148 ? 2.678 -5.777 10.5 1 94.44 148 PRO B C 1
ATOM 2328 O O . PRO B 1 148 ? 2.764 -6.973 10.789 1 94.44 148 PRO B O 1
ATOM 2331 N N . ALA B 1 149 ? 3.127 -5.164 9.43 1 87.31 149 ALA B N 1
ATOM 2332 C CA . ALA B 1 149 ? 4.285 -5.812 8.812 1 87.31 149 ALA B CA 1
ATOM 2333 C C . ALA B 1 149 ? 5.555 -5.539 9.617 1 87.31 149 ALA B C 1
ATOM 2335 O O . ALA B 1 149 ? 5.777 -4.418 10.078 1 87.31 149 ALA B O 1
ATOM 2336 N N . ARG B 1 150 ? 6.344 -6.559 9.969 1 81.56 150 ARG B N 1
ATOM 2337 C CA . ARG B 1 150 ? 7.582 -6.391 10.719 1 81.56 150 ARG B CA 1
ATOM 2338 C C . ARG B 1 150 ? 8.766 -6.984 9.961 1 81.56 150 ARG B C 1
ATOM 2340 O O . ARG B 1 150 ? 8.602 -7.914 9.164 1 81.56 150 ARG B O 1
#

Solvent-accessible surface area (backbone atoms only — not comparable to full-atom values): 16749 Å² total; per-residue (Å²): 137,85,84,78,77,79,76,78,77,78,77,74,79,74,79,74,77,72,72,68,69,69,69,70,71,72,72,70,53,63,54,56,48,49,52,50,41,52,41,34,36,56,62,67,59,34,66,68,38,50,75,68,31,39,36,74,77,17,40,30,14,42,55,84,36,48,52,35,53,62,64,58,48,53,50,57,71,64,54,54,89,79,36,42,56,45,82,49,44,71,31,45,45,86,50,33,31,35,39,34,32,40,34,35,60,82,47,97,55,44,32,32,32,37,38,36,35,34,50,54,96,77,18,42,39,34,38,35,51,26,56,26,76,61,57,59,23,91,74,18,70,42,55,34,46,53,68,74,63,129,137,82,82,79,78,78,77,79,78,77,77,76,79,75,78,74,77,72,71,67,69,69,71,68,70,71,71,69,52,64,53,55,49,51,53,51,41,52,40,34,34,55,60,67,59,35,64,68,40,50,74,68,30,39,36,73,78,17,40,31,14,42,56,82,36,50,53,36,52,62,65,57,48,52,51,56,71,64,53,52,88,81,37,42,56,46,81,48,44,70,32,44,43,87,50,33,31,36,39,34,31,38,35,36,59,82,47,97,54,44,31,32,32,38,38,37,35,34,50,54,96,78,18,40,40,34,39,36,50,24,56,28,75,60,56,59,23,90,72,18,69,41,55,33,46,54,67,72,62,128

Radius of gyration: 30.38 Å; Cα contacts (8 Å, |Δi|>4): 583; chains: 2; bounding box: 100×96×62 Å

InterPro domains:
  IPR032710 NTF2-like domain superfamily [SSF54427] (30-132)
  IPR037401 SnoaL-like domain [PF12680] (40-127)

pLDDT: mean 88.21, std 20.42, range [32.53, 98.94]

Organism: Piscinibacter sakaiensis (NCBI:txid1547922)

Nearest PDB structures (foldseek):
  5evh-assembly1_A-2  TM=8.094E-01  e=5.079E-05  Kribbella flavida DSM 17836
  3fh1-assembly1_A-2  TM=7.686E-01  e=1.129E-04  Mesorhizobium loti
  3ecf-assembly2_C  TM=7.461E-01  e=7.127E-04  Trichormus variabilis ATCC 29413
  3lyg-assembly1_A-2  TM=7.614E-01  e=1.791E-03  Colwellia psychrerythraea 34H
  5tgn-assembly1_D  TM=7.287E-01  e=1.684E-03  Sphaerobacter thermophilus DSM 20745

Foldseek 3Di:
DDPPPPPPPPPPPPPPPPPPPPPVPPQPDLQVLVVVLCCVCQVVVPLCSCVVAADQQAAEPPPPDDGGCVVSNVLSVPFDPPKDKAWADWDDDVQKIKTWIWIDRSDPAIKTKIKIFGDDPRHTRYIDMDMDGWDQLVRDPVSDGPDDDD/DDPPPPPPPPPPPPPPPPPPPPPPPPLPDLQVLVVVLCCVCQVVVPLCSCVVAADQQAAEPPPPDHGGCVVSNVLSVPFDPPKDKAWADWDDDVQKIKTWIWIDRSDPAIKTKIKIFGDDPRHTRYIDMDMDGWDQLVPDPVSDGPDDDD

Secondary structure (DSSP, 8-state):
-----------------------------HHHHHHHHHIIIIIS--TTHHHHHEEEEEEE-STT--SSSHHHHHHHHH--TT-EEEEEEEEEETTEEEEEEEEESSSSS-EEEEEEEEEETTEEEEEEEEEEE---GGGSTT---SS---/-----------------------------HHHHHHHHHIIIIIS--TTHHHHHEEEEEEE-STT--SSSHHHHHHHHH--TT-EEEEEEEEEETTEEEEEEEEESSSSS-EEEEEEEEEETTEEEEEEEEEEE---GGGSTT---SS---